Protein AF-A0A4R2GN64-F1 (afdb_monomer_lite)

Foldseek 3Di:
DQLQQFDDDPVVQWTPDFAPCCVVVVVDGSTHALSVCVVQWHCRSVHDTDGPPDPVVVVVVVVVVQVVLCVVVVVVQFQDDDPVLSVLLCCVVVVVPVDVVSVLSVVLRNPDPPDDPPDPCQDPVRRRHVQPPFQKKKKWKWWDDDQKIKIKTWIAGCEASCHRDIFIKIKIWGWDWPKTWIKIKIWGKHWPDDSNHDDPPLVWFKKKKKKKWFQPAPFQKIKMWMWMWDDDVPGIMIIIIMMITGIPDNDRMTIIIIIITMDTD

Structure (mmCIF, N/CA/C/O backbone):
data_AF-A0A4R2GN64-F1
#
_entry.id   AF-A0A4R2GN64-F1
#
loop_
_atom_site.group_PDB
_atom_site.id
_atom_site.type_symbol
_atom_site.label_atom_id
_atom_site.label_alt_id
_atom_site.label_comp_id
_atom_site.label_asym_id
_atom_site.label_entity_id
_atom_site.label_seq_id
_atom_site.pdbx_PDB_ins_code
_atom_site.Cartn_x
_atom_site.Cartn_y
_atom_site.Cartn_z
_atom_site.occupancy
_atom_site.B_iso_or_equiv
_atom_site.auth_seq_id
_atom_site.auth_comp_id
_atom_site.auth_asym_id
_atom_site.auth_atom_id
_atom_site.pdbx_PDB_model_num
ATOM 1 N N . MET A 1 1 ? -36.603 -18.930 43.819 1.00 56.44 1 MET A N 1
ATOM 2 C CA . MET A 1 1 ? -36.315 -18.459 42.445 1.00 56.44 1 MET A CA 1
ATOM 3 C C . MET A 1 1 ? -34.859 -18.020 42.434 1.00 56.44 1 MET A C 1
ATOM 5 O O . MET A 1 1 ? -34.423 -17.444 43.425 1.00 56.44 1 MET A O 1
ATOM 9 N N . ASP A 1 2 ? -34.085 -18.399 41.421 1.00 58.44 2 ASP A N 1
ATOM 10 C CA . ASP A 1 2 ? -32.647 -18.103 41.363 1.00 58.44 2 ASP A CA 1
ATOM 11 C C . ASP A 1 2 ? -32.435 -16.780 40.621 1.00 58.44 2 ASP A C 1
ATOM 13 O O . ASP A 1 2 ? -32.811 -16.670 39.455 1.00 58.44 2 ASP A O 1
ATOM 17 N N . TYR A 1 3 ? -31.896 -15.777 41.315 1.00 57.44 3 TYR A N 1
ATOM 18 C CA . TYR A 1 3 ? -31.577 -14.471 40.738 1.00 57.44 3 TYR A CA 1
ATOM 19 C C . TYR A 1 3 ? -30.081 -14.363 40.402 1.00 57.44 3 TYR A C 1
ATOM 21 O O . TYR A 1 3 ? -29.559 -13.268 40.261 1.00 57.44 3 TYR A O 1
ATOM 29 N N . GLY A 1 4 ? -29.353 -15.473 40.273 1.00 63.41 4 GLY A N 1
ATOM 30 C CA . GLY A 1 4 ? -27.942 -15.488 39.887 1.00 63.41 4 GLY A CA 1
ATOM 31 C C . GLY A 1 4 ? -27.001 -15.210 41.059 1.00 63.41 4 GLY A C 1
ATOM 32 O O . GLY A 1 4 ? -26.246 -16.095 41.450 1.00 63.41 4 GLY A O 1
ATOM 33 N N . ALA A 1 5 ? -27.030 -14.007 41.647 1.00 58.81 5 ALA A N 1
ATOM 34 C CA . ALA A 1 5 ? -26.136 -13.672 42.765 1.00 58.81 5 ALA A CA 1
ATOM 35 C C . ALA A 1 5 ? -26.638 -14.183 44.124 1.00 58.81 5 ALA A C 1
ATOM 37 O O . ALA A 1 5 ? -25.845 -14.397 45.043 1.00 58.81 5 ALA A O 1
ATOM 38 N N . ARG A 1 6 ? -27.959 -14.362 44.271 1.00 76.31 6 ARG A N 1
ATOM 39 C CA . ARG A 1 6 ? -28.610 -14.784 45.518 1.00 76.31 6 ARG A CA 1
ATOM 40 C C . ARG A 1 6 ? -29.811 -15.690 45.249 1.00 76.31 6 ARG A C 1
ATOM 42 O O . ARG A 1 6 ? -30.563 -15.491 44.295 1.00 76.31 6 ARG A O 1
ATOM 49 N N . MET A 1 7 ? -30.043 -16.642 46.154 1.00 76.81 7 MET A N 1
ATOM 50 C CA . MET A 1 7 ? -31.262 -17.457 46.149 1.00 76.81 7 MET A CA 1
ATOM 51 C C . MET A 1 7 ? -32.405 -16.718 46.858 1.00 76.81 7 MET A C 1
ATOM 53 O O . MET A 1 7 ? -32.309 -16.423 48.054 1.00 76.81 7 MET A O 1
ATOM 57 N N . TYR A 1 8 ? -33.485 -16.441 46.123 1.00 79.06 8 TYR A N 1
ATOM 58 C CA . TYR A 1 8 ? -34.687 -15.767 46.624 1.00 79.06 8 TYR A CA 1
ATOM 59 C C . TYR A 1 8 ? -35.766 -16.762 47.059 1.00 79.06 8 TYR A C 1
ATOM 61 O O . TYR A 1 8 ? -36.119 -17.679 46.300 1.00 79.06 8 TYR A O 1
ATOM 69 N N . ASP A 1 9 ? -36.336 -16.530 48.242 1.00 81.88 9 ASP A N 1
ATOM 70 C CA . ASP A 1 9 ? -37.505 -17.239 48.757 1.00 81.88 9 ASP A CA 1
ATOM 71 C C . ASP A 1 9 ? -38.791 -16.443 48.470 1.00 81.88 9 ASP A C 1
ATOM 73 O O . ASP A 1 9 ? -39.059 -15.442 49.146 1.00 81.88 9 ASP A O 1
ATOM 77 N N . PRO A 1 10 ? -39.625 -16.881 47.511 1.00 79.62 10 PRO A N 1
ATOM 78 C CA . PRO A 1 10 ? -40.878 -16.201 47.205 1.00 79.62 10 PRO A CA 1
ATOM 79 C C . PRO A 1 10 ? -41.931 -16.340 48.313 1.00 79.62 10 PRO A C 1
ATOM 81 O O . PRO A 1 10 ? -42.821 -15.499 48.391 1.00 79.62 10 PRO A O 1
ATOM 84 N N . ALA A 1 11 ? -41.854 -17.360 49.177 1.00 82.25 11 ALA A N 1
ATOM 85 C CA . ALA A 1 11 ? -42.793 -17.516 50.288 1.00 82.25 11 ALA A CA 1
ATOM 86 C C . ALA A 1 11 ? -42.506 -16.516 51.419 1.00 82.25 11 ALA A C 1
ATOM 88 O O . ALA A 1 11 ? -43.427 -16.071 52.101 1.00 82.25 11 ALA A O 1
ATOM 89 N N . LEU A 1 12 ? -41.234 -16.149 51.607 1.00 79.69 12 LEU A N 1
ATOM 90 C CA . LEU A 1 12 ? -40.793 -15.205 52.640 1.00 79.69 12 LEU A CA 1
ATOM 91 C C . LEU A 1 12 ? -40.531 -13.784 52.122 1.00 79.69 12 LEU A C 1
ATOM 93 O O . LEU A 1 12 ? -40.327 -12.876 52.935 1.00 79.69 12 LEU A O 1
ATOM 97 N N . GLY A 1 13 ? -40.491 -13.595 50.802 1.00 81.56 13 GLY A N 1
ATOM 98 C CA . GLY A 1 13 ? -40.233 -12.309 50.161 1.00 81.56 13 GLY A CA 1
ATOM 99 C C . GLY A 1 13 ? -38.824 -11.760 50.408 1.00 81.56 13 GLY A C 1
ATOM 100 O O . GLY A 1 13 ? -38.661 -10.547 50.495 1.00 81.56 13 GLY A O 1
ATOM 101 N N . ARG A 1 14 ? -37.815 -12.626 50.587 1.00 81.69 14 ARG A N 1
ATOM 102 C CA . ARG A 1 14 ? -36.444 -12.240 50.987 1.00 81.69 14 ARG A CA 1
ATOM 103 C C . ARG A 1 14 ? -35.375 -13.170 50.415 1.00 81.69 14 ARG A C 1
ATOM 105 O O . ARG A 1 14 ? -35.678 -14.289 50.003 1.00 81.69 14 ARG A O 1
ATOM 112 N N . PHE A 1 15 ? -34.117 -12.735 50.442 1.00 84.25 15 PHE A N 1
ATOM 113 C CA . PHE A 1 15 ? -32.975 -13.581 50.079 1.00 84.25 15 PHE A CA 1
ATOM 114 C C . PHE A 1 15 ? -32.517 -14.469 51.245 1.00 84.25 15 PHE A C 1
ATOM 116 O O . PHE A 1 15 ? -32.612 -14.083 52.410 1.00 84.25 15 PHE A O 1
ATOM 123 N N . HIS A 1 16 ? -31.995 -15.660 50.936 1.00 84.19 16 HIS A N 1
ATOM 124 C CA . HIS A 1 16 ? -31.409 -16.570 51.934 1.00 84.19 16 HIS A CA 1
ATOM 125 C C . HIS A 1 16 ? -29.941 -16.265 52.266 1.00 84.19 16 HIS A C 1
ATOM 127 O O . HIS A 1 16 ? -29.406 -16.786 53.244 1.00 84.19 16 HIS A O 1
ATOM 133 N N . THR A 1 17 ? -29.282 -15.444 51.452 1.00 81.69 17 THR A N 1
ATOM 134 C CA . THR A 1 17 ? -27.857 -15.116 51.559 1.00 81.69 17 THR A CA 1
ATOM 135 C C . THR A 1 17 ? -27.668 -13.614 51.744 1.00 81.69 17 THR A C 1
ATOM 137 O O . THR A 1 17 ? -28.472 -12.822 51.253 1.00 81.69 17 THR A O 1
ATOM 140 N N . ILE A 1 18 ? -26.609 -13.233 52.465 1.00 80.75 18 ILE A N 1
ATOM 141 C CA . ILE A 1 18 ? -26.239 -11.829 52.704 1.00 80.75 18 ILE A CA 1
ATOM 142 C C . ILE A 1 18 ? -25.920 -11.154 51.364 1.00 80.75 18 ILE A C 1
ATOM 144 O O . ILE A 1 18 ? -25.224 -11.739 50.534 1.00 80.75 18 ILE A O 1
ATOM 148 N N . ASP A 1 19 ? -26.420 -9.934 51.168 1.00 77.12 19 ASP A N 1
ATOM 149 C CA . ASP A 1 19 ? -26.086 -9.084 50.023 1.00 77.12 19 ASP A CA 1
ATOM 150 C C . ASP A 1 19 ? -24.573 -8.792 49.940 1.00 77.12 19 ASP A C 1
ATOM 152 O O . ASP A 1 19 ? -24.019 -8.216 50.882 1.00 77.12 19 ASP A O 1
ATOM 156 N N . PRO A 1 20 ? -23.889 -9.120 48.828 1.00 74.69 20 PRO A N 1
ATOM 157 C CA . PRO A 1 20 ? -22.501 -8.711 48.604 1.00 74.69 20 PRO A CA 1
ATOM 158 C C . PRO A 1 20 ? -22.289 -7.187 48.638 1.00 74.69 20 PRO A C 1
ATOM 160 O O . PRO A 1 20 ? -21.178 -6.729 48.895 1.00 74.69 20 PRO A O 1
ATOM 163 N N . LEU A 1 21 ? -23.340 -6.399 48.395 1.00 74.75 21 LEU A N 1
ATOM 164 C CA . LEU A 1 21 ? -23.344 -4.937 48.434 1.00 74.75 21 LEU A CA 1
ATOM 165 C C . LEU A 1 21 ? -23.990 -4.376 49.710 1.00 74.75 21 LEU A C 1
ATOM 167 O O . LEU A 1 21 ? -24.295 -3.184 49.760 1.00 74.75 21 LEU A O 1
ATOM 171 N N . ALA A 1 22 ? -24.144 -5.184 50.768 1.00 76.56 22 ALA A N 1
ATOM 172 C CA . ALA A 1 22 ? -24.737 -4.750 52.039 1.00 76.56 22 ALA A CA 1
ATOM 173 C C . ALA A 1 22 ? -24.086 -3.476 52.613 1.00 76.56 22 ALA A C 1
ATOM 175 O O . ALA A 1 22 ? -24.766 -2.648 53.216 1.00 76.56 22 ALA A O 1
ATOM 176 N N . GLU A 1 23 ? -22.783 -3.275 52.389 1.00 73.75 23 GLU A N 1
ATOM 177 C CA . GLU A 1 23 ? -22.061 -2.079 52.844 1.00 73.75 23 GLU A CA 1
ATOM 178 C C . GLU A 1 23 ? -22.520 -0.781 52.164 1.00 73.75 23 GLU A C 1
ATOM 180 O O . GLU A 1 23 ? -22.401 0.291 52.762 1.00 73.75 23 GLU A O 1
ATOM 185 N N . LYS A 1 24 ? -23.063 -0.860 50.942 1.00 68.31 24 LYS A N 1
ATOM 186 C CA . LYS A 1 24 ? -23.627 0.294 50.225 1.00 68.31 24 LYS A CA 1
ATOM 187 C C . LYS A 1 24 ? -25.018 0.667 50.739 1.00 68.31 24 LYS A C 1
ATOM 189 O O . LYS A 1 24 ? -25.390 1.835 50.680 1.00 68.31 24 LYS A O 1
ATOM 194 N N . PHE A 1 25 ? -25.751 -0.296 51.297 1.00 70.56 25 PHE A N 1
ATOM 195 C CA . PHE A 1 25 ? -27.134 -0.140 51.751 1.00 70.56 25 PHE A CA 1
ATOM 196 C C . PHE A 1 25 ? -27.261 -0.357 53.261 1.00 70.56 25 PHE A C 1
ATOM 198 O O . PHE A 1 25 ? -28.078 -1.143 53.732 1.00 70.56 25 PHE A O 1
ATOM 205 N N . GLN A 1 26 ? -26.478 0.386 54.049 1.00 73.31 26 GLN A N 1
ATOM 206 C CA . GLN A 1 26 ? -26.434 0.253 55.518 1.00 73.31 26 GLN A CA 1
ATOM 207 C C . GLN A 1 26 ? -27.791 0.478 56.210 1.00 73.31 26 GLN A C 1
ATOM 209 O O . GLN A 1 26 ? -27.972 0.103 57.366 1.00 73.31 26 GLN A O 1
ATOM 214 N N . GLN A 1 27 ? -28.733 1.123 55.518 1.00 78.12 27 GLN A N 1
ATOM 215 C CA . GLN A 1 27 ? -30.074 1.423 56.018 1.00 78.12 27 GLN A CA 1
ATOM 216 C C . GLN A 1 27 ? -31.074 0.276 55.794 1.00 78.12 27 GLN A C 1
ATOM 218 O O . GLN A 1 27 ? -32.163 0.299 56.365 1.00 78.12 27 GLN A O 1
ATOM 223 N N . GLN A 1 28 ? -30.715 -0.729 54.992 1.00 77.00 28 GLN A N 1
ATOM 224 C CA . GLN A 1 28 ? -31.558 -1.876 54.671 1.00 77.00 28 GLN A CA 1
ATOM 225 C C . GLN A 1 28 ? -31.024 -3.152 55.323 1.00 77.00 28 GLN A C 1
ATOM 227 O O . GLN A 1 28 ? -29.847 -3.285 55.657 1.00 77.00 28 GLN A O 1
ATOM 232 N N . THR A 1 29 ? -31.910 -4.129 55.513 1.00 81.25 29 THR A N 1
ATOM 233 C CA . THR A 1 29 ? -31.472 -5.462 55.929 1.00 81.25 29 THR A CA 1
ATOM 234 C C . THR A 1 29 ? -30.728 -6.147 54.773 1.00 81.25 29 THR A C 1
ATOM 236 O O . THR A 1 29 ? -31.221 -6.092 53.646 1.00 81.25 29 THR A O 1
ATOM 239 N N . PRO A 1 30 ? -29.616 -6.872 55.021 1.00 83.25 30 PRO A N 1
ATOM 240 C CA . PRO A 1 30 ? -28.861 -7.573 53.971 1.00 83.25 30 PRO A CA 1
ATOM 241 C C . PRO A 1 30 ? -29.634 -8.679 53.232 1.00 83.25 30 PRO A C 1
ATOM 243 O O . PRO A 1 30 ? -29.078 -9.339 52.357 1.00 83.25 30 PRO A O 1
ATOM 246 N N . PHE A 1 31 ? -30.890 -8.920 53.615 1.00 83.38 31 PHE A N 1
ATOM 247 C CA . PHE A 1 31 ? -31.783 -9.922 53.042 1.00 83.38 31 PHE A CA 1
ATOM 248 C C . PHE A 1 31 ? -32.977 -9.305 52.290 1.00 83.38 31 PHE A C 1
ATOM 250 O O . PHE A 1 31 ? -33.860 -10.046 51.855 1.00 83.38 31 PHE A O 1
ATOM 257 N N . ALA A 1 32 ? -33.049 -7.972 52.182 1.00 82.38 32 ALA A N 1
ATOM 258 C CA . ALA A 1 32 ? -34.168 -7.268 51.560 1.00 82.38 32 ALA A CA 1
ATOM 259 C C . ALA A 1 32 ? -34.272 -7.586 50.063 1.00 82.38 32 ALA A C 1
ATOM 261 O O . ALA A 1 32 ? -33.262 -7.702 49.376 1.00 82.38 32 ALA A O 1
ATOM 262 N N . TYR A 1 33 ? -35.502 -7.697 49.564 1.00 79.56 33 TYR A N 1
ATOM 263 C CA . TYR A 1 33 ? -35.794 -7.802 48.137 1.00 79.56 33 TYR A CA 1
ATOM 264 C C . TYR A 1 33 ? -36.488 -6.527 47.663 1.00 79.56 33 TYR A C 1
ATOM 266 O O . TYR A 1 33 ? -37.426 -6.068 48.321 1.00 79.56 33 TYR A O 1
ATOM 274 N N . ALA A 1 34 ? -36.041 -5.986 46.524 1.00 78.06 34 ALA A N 1
ATOM 275 C CA . ALA A 1 34 ? -36.672 -4.854 45.841 1.00 78.06 34 ALA A CA 1
ATOM 276 C C . ALA A 1 34 ? -36.967 -3.645 46.758 1.00 78.06 34 ALA A C 1
ATOM 278 O O . ALA A 1 34 ? -38.044 -3.057 46.681 1.00 78.06 34 ALA A O 1
ATOM 279 N N . ASP A 1 35 ? -36.052 -3.327 47.683 1.00 81.12 35 ASP A N 1
ATOM 280 C CA . ASP A 1 35 ? -36.211 -2.263 48.693 1.00 81.12 35 ASP A CA 1
ATOM 281 C C . ASP A 1 35 ? -37.561 -2.311 49.449 1.00 81.12 35 ASP A C 1
ATOM 283 O O . ASP A 1 35 ? -38.210 -1.300 49.712 1.00 81.12 35 ASP A O 1
ATOM 287 N N . ASN A 1 36 ? -38.052 -3.522 49.741 1.00 82.50 36 ASN A N 1
ATOM 288 C CA . ASN A 1 36 ? -39.377 -3.764 50.330 1.00 82.50 36 ASN A CA 1
ATOM 289 C C . ASN A 1 36 ? -40.565 -3.178 49.536 1.00 82.50 36 ASN A C 1
ATOM 291 O O . ASN A 1 36 ? -41.682 -3.120 50.054 1.00 82.50 36 ASN A O 1
ATOM 295 N N . ASN A 1 37 ? -40.370 -2.797 48.274 1.00 80.38 37 ASN A N 1
ATOM 296 C CA . ASN A 1 37 ? -41.421 -2.330 47.380 1.00 80.38 37 ASN A CA 1
ATOM 297 C C . ASN A 1 37 ? -41.371 -3.075 46.030 1.00 80.38 37 ASN A C 1
ATOM 299 O O . ASN A 1 37 ? -41.090 -2.478 44.989 1.00 80.38 37 ASN A O 1
ATOM 303 N N . PRO A 1 38 ? -41.710 -4.380 46.025 1.00 77.81 38 PRO A N 1
ATOM 304 C CA . PRO A 1 38 ? -41.660 -5.230 44.832 1.00 77.81 38 PRO A CA 1
ATOM 305 C C . PRO A 1 38 ? -42.730 -4.898 43.778 1.00 77.81 38 PRO A C 1
ATOM 307 O O . PRO A 1 38 ? -42.772 -5.529 42.727 1.00 77.81 38 PRO A O 1
ATOM 310 N N . VAL A 1 39 ? -43.631 -3.950 44.065 1.00 78.38 39 VAL A N 1
ATOM 311 C CA . VAL A 1 39 ? -44.608 -3.431 43.093 1.00 78.38 39 VAL A CA 1
ATOM 312 C C . VAL A 1 39 ? -43.953 -2.410 42.165 1.00 78.38 39 VAL A C 1
ATOM 314 O O . VAL A 1 39 ? -44.349 -2.293 41.009 1.00 78.38 39 VAL A O 1
ATOM 317 N N . ARG A 1 40 ? -42.971 -1.664 42.681 1.00 70.38 40 ARG A N 1
ATOM 318 C CA . ARG A 1 40 ? -42.278 -0.605 41.949 1.00 70.38 40 ARG A CA 1
ATOM 319 C C . ARG A 1 40 ? -40.894 -1.032 41.480 1.00 70.38 40 ARG A C 1
ATOM 321 O O . ARG A 1 40 ? -40.519 -0.685 40.371 1.00 70.38 40 ARG A O 1
ATOM 328 N N . PHE A 1 41 ? -40.158 -1.766 42.308 1.00 76.44 41 PHE A N 1
ATOM 329 C CA . PHE A 1 41 ? -38.780 -2.136 42.019 1.00 76.44 41 PHE A CA 1
ATOM 330 C C . PHE A 1 41 ? -38.642 -3.633 41.750 1.00 76.44 41 PHE A C 1
ATOM 332 O O . PHE A 1 41 ? -39.373 -4.459 42.300 1.00 76.44 41 PHE A O 1
ATOM 339 N N . ILE A 1 42 ? -37.663 -3.986 40.926 1.00 76.44 42 ILE A N 1
ATOM 340 C CA . ILE A 1 42 ? -37.269 -5.361 40.627 1.00 76.44 42 ILE A CA 1
ATOM 341 C C . ILE A 1 42 ? -35.774 -5.477 40.921 1.00 76.44 42 ILE A C 1
ATOM 343 O O . ILE A 1 42 ? -34.989 -4.684 40.417 1.00 76.44 42 ILE A O 1
ATOM 347 N N . ASP A 1 43 ? -35.359 -6.448 41.738 1.00 68.31 43 ASP A N 1
ATOM 348 C CA . ASP A 1 43 ? -33.931 -6.697 41.986 1.00 68.31 43 ASP A CA 1
ATOM 349 C C . ASP A 1 43 ? -33.365 -7.638 40.909 1.00 68.31 43 ASP A C 1
ATOM 351 O O . ASP A 1 43 ? -33.386 -8.867 41.051 1.00 68.31 43 ASP A O 1
ATOM 355 N N . PHE A 1 44 ? -32.936 -7.058 39.783 1.00 58.41 44 PHE A N 1
ATOM 356 C CA . PHE A 1 44 ? -32.357 -7.804 38.668 1.00 58.41 44 PHE A CA 1
ATOM 357 C C . PHE A 1 44 ? -30.941 -8.272 39.041 1.00 58.41 44 PHE A C 1
ATOM 359 O O . PHE A 1 44 ? -30.086 -7.486 39.434 1.00 58.41 44 PHE A O 1
ATOM 366 N N . MET A 1 45 ? -30.707 -9.584 38.951 1.00 59.12 45 MET A N 1
ATOM 367 C CA . MET A 1 45 ? -29.499 -10.286 39.414 1.00 59.12 45 MET A CA 1
ATOM 368 C C . MET A 1 45 ? -29.267 -10.351 40.939 1.00 59.12 45 MET A C 1
ATOM 370 O O . MET A 1 45 ? -28.254 -10.902 41.368 1.00 59.12 45 MET A O 1
ATOM 374 N N . GLY A 1 46 ? -30.187 -9.861 41.778 1.00 59.09 46 GLY A N 1
ATOM 375 C CA . GLY A 1 46 ? -30.051 -9.967 43.233 1.00 59.09 46 GLY A CA 1
ATOM 376 C C . GLY A 1 46 ? -28.9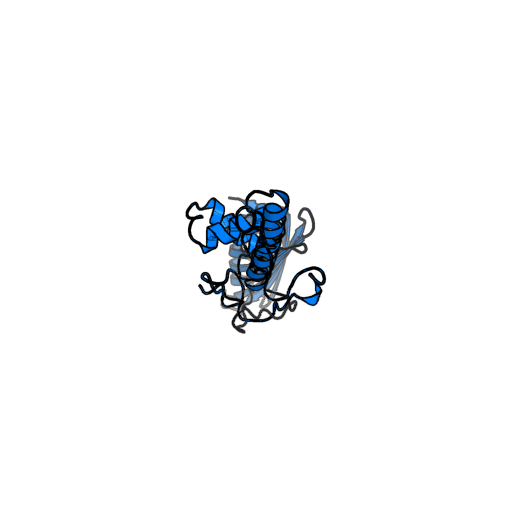00 -9.126 43.788 1.00 59.09 46 GLY A C 1
ATOM 377 O O . GLY A 1 46 ? -28.188 -9.602 44.669 1.00 59.09 46 GLY A O 1
ATOM 378 N N . MET A 1 47 ? -28.682 -7.926 43.256 1.00 63.44 47 MET A N 1
ATOM 379 C CA . MET A 1 47 ? -27.607 -7.011 43.657 1.00 63.44 47 MET A CA 1
ATOM 380 C C . MET A 1 47 ? -28.100 -5.581 43.935 1.00 63.44 47 MET A C 1
ATOM 382 O O . MET A 1 47 ? -27.435 -4.856 44.671 1.00 63.44 47 MET A O 1
ATOM 386 N N . ASN A 1 48 ? -29.227 -5.149 43.361 1.00 65.88 48 ASN A N 1
ATOM 387 C CA . ASN A 1 48 ? -29.817 -3.833 43.615 1.00 65.88 48 ASN A CA 1
ATOM 388 C C . ASN A 1 48 ? -31.277 -3.783 43.137 1.00 65.88 48 ASN A C 1
ATOM 390 O O . ASN A 1 48 ? -31.609 -4.322 42.085 1.00 65.88 48 ASN A O 1
ATOM 394 N N . ALA A 1 49 ? -32.130 -3.070 43.870 1.00 64.94 49 ALA A N 1
ATOM 395 C CA . ALA A 1 49 ? -33.474 -2.722 43.433 1.00 64.94 49 ALA A CA 1
ATOM 396 C C . ALA A 1 49 ? -33.416 -1.724 42.258 1.00 64.94 49 ALA A C 1
ATOM 398 O O . ALA A 1 49 ? -32.872 -0.632 42.393 1.00 64.94 49 ALA A O 1
ATOM 399 N N . HIS A 1 50 ? -33.992 -2.101 41.120 1.00 66.12 50 HIS A N 1
ATOM 400 C CA . HIS A 1 50 ? -34.075 -1.290 39.905 1.00 66.12 50 HIS A CA 1
ATOM 401 C C . HIS A 1 50 ? -35.529 -0.862 39.651 1.00 66.12 50 HIS A C 1
ATOM 403 O O . HIS A 1 50 ? -36.441 -1.681 39.799 1.00 66.12 50 HIS A O 1
ATOM 409 N N . ASP A 1 51 ? -35.764 0.409 39.304 1.00 69.12 51 ASP A N 1
ATOM 410 C CA . ASP A 1 51 ? -37.079 0.904 38.866 1.00 69.12 51 ASP A CA 1
ATOM 411 C C . ASP A 1 51 ? -37.158 0.803 37.336 1.00 69.12 51 ASP A C 1
ATOM 413 O O . ASP A 1 51 ? -36.536 1.610 36.648 1.00 69.12 51 ASP A O 1
ATOM 417 N N . PRO A 1 52 ? -37.944 -0.129 36.774 1.00 62.16 52 PRO A N 1
ATOM 418 C CA . PRO A 1 52 ? -38.050 -0.296 35.326 1.00 62.16 52 PRO A CA 1
ATOM 419 C C . PRO A 1 52 ? -38.758 0.876 34.623 1.00 62.16 52 PRO A C 1
ATOM 421 O O . PRO A 1 52 ? -38.944 0.828 33.415 1.00 62.16 52 PRO A O 1
ATOM 424 N N . ASN A 1 53 ? -39.222 1.897 35.358 1.00 63.62 53 ASN A N 1
ATOM 425 C CA . ASN A 1 53 ? -39.818 3.108 34.786 1.00 63.62 53 ASN A CA 1
ATOM 426 C C . ASN A 1 53 ? -38.926 4.350 34.945 1.00 63.62 53 ASN A C 1
ATOM 428 O O . ASN A 1 53 ? -39.381 5.461 34.656 1.00 63.62 53 ASN A O 1
ATOM 432 N N . ASN A 1 54 ? -37.702 4.197 35.453 1.00 65.25 54 ASN A N 1
ATOM 433 C CA . ASN A 1 54 ? -36.767 5.299 35.627 1.00 65.25 54 ASN A CA 1
ATOM 434 C C . ASN A 1 54 ? -35.814 5.383 34.427 1.00 65.25 54 ASN A C 1
ATOM 436 O O . ASN A 1 54 ? -34.886 4.588 34.306 1.00 65.25 54 ASN A O 1
ATOM 440 N N . SER A 1 55 ? -36.025 6.381 33.565 1.00 59.16 55 SER A N 1
ATOM 441 C CA . SER A 1 55 ? -35.185 6.625 32.383 1.00 59.16 55 SER A CA 1
ATOM 442 C C . SER A 1 55 ? -33.713 6.862 32.723 1.00 59.16 55 SER A C 1
ATOM 444 O O . SER A 1 55 ? -32.842 6.578 31.908 1.00 59.16 55 SER A O 1
ATOM 446 N N . ASP A 1 56 ? -33.428 7.363 33.929 1.00 62.72 56 ASP A N 1
ATOM 447 C CA . ASP A 1 56 ? -32.055 7.632 34.359 1.00 62.72 56 ASP A CA 1
ATOM 448 C C . ASP A 1 56 ? -31.265 6.326 34.583 1.00 62.72 56 ASP A C 1
ATOM 450 O O . ASP A 1 56 ? -30.059 6.292 34.339 1.00 62.72 56 ASP A O 1
ATOM 454 N N . ASP A 1 57 ? -31.937 5.241 34.992 1.00 61.22 57 ASP A N 1
ATOM 455 C CA . ASP A 1 57 ? -31.301 3.935 35.216 1.00 61.22 57 ASP A CA 1
ATOM 456 C C . ASP A 1 57 ? -31.070 3.182 33.889 1.00 61.22 57 ASP A C 1
ATOM 458 O O . ASP A 1 57 ? -30.049 2.509 33.730 1.00 61.22 57 ASP A O 1
ATOM 462 N N . GLU A 1 58 ? -31.970 3.343 32.908 1.00 62.38 58 GLU A N 1
ATOM 463 C CA . GLU A 1 58 ? -31.793 2.821 31.540 1.00 62.38 58 GLU A CA 1
ATOM 464 C C . GLU A 1 58 ? -30.553 3.443 30.862 1.00 62.38 58 GLU A C 1
ATOM 466 O O . GLU A 1 58 ? -29.748 2.738 30.244 1.00 62.38 58 GLU A O 1
ATOM 471 N N . ASP A 1 59 ? -30.337 4.749 31.060 1.00 70.12 59 ASP A N 1
ATOM 472 C CA . ASP A 1 59 ? -29.174 5.479 30.544 1.00 70.12 59 ASP A CA 1
ATOM 473 C C . ASP A 1 59 ? -27.843 4.997 31.156 1.00 70.12 59 ASP A C 1
ATOM 475 O O . ASP A 1 59 ? -2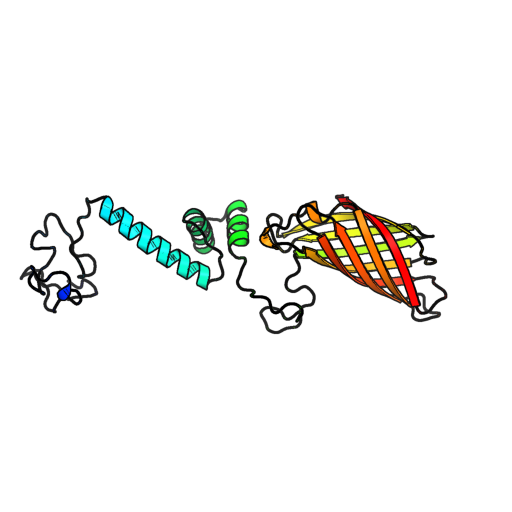6.791 5.049 30.504 1.00 70.12 59 ASP A O 1
ATOM 479 N N . GLU A 1 60 ? -27.838 4.571 32.423 1.00 74.06 60 GLU A N 1
ATOM 480 C CA . GLU A 1 60 ? -26.643 4.023 33.079 1.00 74.06 60 GLU A CA 1
ATOM 481 C C . GLU A 1 60 ? -26.313 2.609 32.587 1.00 74.06 60 GLU A C 1
ATOM 483 O O . GLU A 1 60 ? -25.140 2.302 32.334 1.00 74.06 60 GLU A O 1
ATOM 488 N N . GLU A 1 61 ? -27.324 1.764 32.385 1.00 75.31 61 GLU A N 1
ATOM 489 C CA . GLU A 1 61 ? -27.141 0.412 31.854 1.00 75.31 61 GLU A CA 1
ATOM 490 C C . GLU A 1 61 ? -26.653 0.433 30.399 1.00 75.31 61 GLU A C 1
ATOM 492 O O . GLU A 1 61 ? -25.722 -0.303 30.043 1.00 75.31 61 GLU A O 1
ATOM 497 N N . GLU A 1 62 ? -27.202 1.323 29.566 1.00 80.44 62 GLU A N 1
ATOM 498 C CA . GLU A 1 62 ? -26.744 1.504 28.187 1.00 80.44 62 GLU A CA 1
ATOM 499 C C . GLU A 1 62 ? -25.272 1.949 28.152 1.00 80.44 62 GLU A C 1
ATOM 501 O O . GLU A 1 62 ? -24.471 1.422 27.371 1.00 80.44 62 GLU A O 1
ATOM 506 N N . LYS A 1 63 ? -24.863 2.871 29.032 1.00 81.69 63 LYS A N 1
ATOM 507 C CA . LYS A 1 63 ? -23.455 3.296 29.144 1.00 81.69 63 LYS A CA 1
ATOM 508 C C . LYS A 1 63 ? -22.549 2.149 29.574 1.00 81.69 63 LYS A C 1
ATOM 510 O O . LYS A 1 63 ? -21.496 1.959 28.965 1.00 81.69 63 LYS A O 1
AT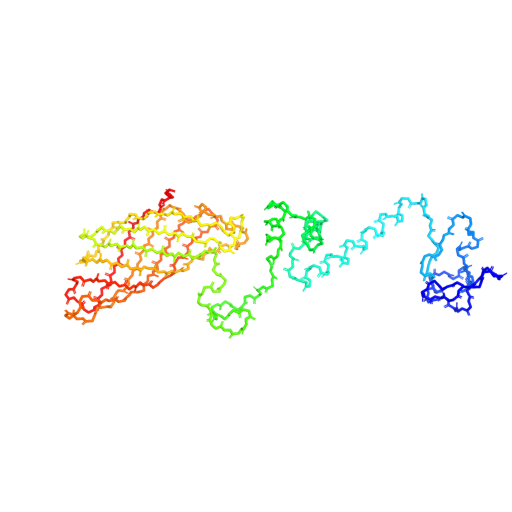OM 515 N N . ALA A 1 64 ? -22.944 1.376 30.585 1.00 82.12 64 ALA A N 1
ATOM 516 C CA . ALA A 1 64 ? -22.162 0.239 31.065 1.00 82.12 64 ALA A CA 1
ATOM 517 C C . ALA A 1 64 ? -22.022 -0.848 29.987 1.00 82.12 64 ALA A C 1
ATOM 519 O O . ALA A 1 64 ? -20.958 -1.451 29.831 1.00 82.12 64 ALA A O 1
ATOM 520 N N . THR A 1 65 ? -23.076 -1.073 29.206 1.00 83.56 65 THR A N 1
ATOM 521 C CA . THR A 1 65 ? -23.081 -2.034 28.099 1.00 83.56 65 THR A CA 1
ATOM 522 C C . THR A 1 65 ? -22.173 -1.572 26.963 1.00 83.56 65 THR A C 1
ATOM 524 O O . THR A 1 65 ? -21.318 -2.337 26.517 1.00 83.56 65 THR A O 1
ATOM 527 N N . ASN A 1 66 ? -22.271 -0.305 26.555 1.00 83.94 66 ASN A N 1
ATOM 528 C CA . ASN A 1 66 ? -21.406 0.266 25.523 1.00 83.94 66 ASN A CA 1
ATOM 529 C C . ASN A 1 66 ? -19.927 0.270 25.939 1.00 83.94 66 ASN A C 1
ATOM 531 O O . ASN A 1 66 ? -19.067 -0.024 25.113 1.00 83.94 66 ASN A O 1
ATOM 535 N N . GLN A 1 67 ? -19.616 0.514 27.217 1.00 85.69 67 GLN A N 1
ATOM 536 C CA . GLN A 1 67 ? -18.246 0.398 27.735 1.00 85.69 67 GLN A CA 1
ATOM 537 C C . GLN A 1 67 ? -17.707 -1.033 27.613 1.00 85.69 67 GLN A C 1
ATOM 539 O O . GLN A 1 67 ? -16.608 -1.240 27.100 1.00 85.69 67 GLN A O 1
ATOM 544 N N . ARG A 1 68 ? -18.501 -2.037 28.008 1.00 86.38 68 ARG A N 1
ATOM 545 C CA . ARG A 1 68 ? -18.117 -3.454 27.883 1.00 86.38 68 ARG A CA 1
ATOM 546 C C . ARG A 1 68 ? -17.920 -3.873 26.427 1.00 86.38 68 ARG A C 1
ATOM 548 O O . ARG A 1 68 ? -16.959 -4.573 26.118 1.00 86.38 68 ARG A O 1
ATOM 555 N N . LEU A 1 69 ? -18.812 -3.447 25.532 1.00 84.50 69 LEU A N 1
ATOM 556 C CA . LEU A 1 69 ? -18.703 -3.729 24.098 1.00 84.50 69 LEU A CA 1
ATOM 557 C C . LEU A 1 69 ? -17.483 -3.048 23.479 1.00 84.50 69 LEU A C 1
ATOM 559 O O . LEU A 1 69 ? -16.783 -3.660 22.675 1.00 84.50 69 LEU A O 1
ATOM 563 N N . GLN A 1 70 ? -17.185 -1.814 23.886 1.00 84.12 70 GLN A N 1
ATOM 564 C CA . GLN A 1 70 ? -15.985 -1.111 23.454 1.00 84.12 70 GLN A CA 1
ATOM 565 C C . GLN A 1 70 ? -14.720 -1.892 23.828 1.00 84.12 70 GLN A C 1
ATOM 567 O O . GLN A 1 70 ? -13.900 -2.159 22.951 1.00 84.12 70 GLN A O 1
ATOM 572 N N . GLU A 1 71 ? -14.581 -2.313 25.087 1.00 83.38 71 GLU A N 1
ATOM 573 C CA . GLU A 1 71 ? -13.446 -3.130 25.534 1.00 83.38 71 GLU A CA 1
ATOM 574 C C . GLU A 1 71 ? -13.374 -4.470 24.789 1.00 83.38 71 GLU A C 1
ATOM 576 O O . GLU A 1 71 ? -12.307 -4.880 24.330 1.00 83.38 71 GLU A O 1
ATOM 581 N N . TYR A 1 72 ? -14.509 -5.151 24.626 1.00 82.19 72 TYR A N 1
ATOM 582 C CA . TYR A 1 72 ? -14.588 -6.421 23.908 1.00 82.19 72 TYR A CA 1
ATOM 583 C C . TYR A 1 72 ? -14.113 -6.296 22.454 1.00 82.19 72 TYR A C 1
ATOM 585 O O . TYR A 1 72 ? -13.266 -7.073 22.006 1.00 82.19 72 TYR A O 1
ATOM 593 N N . TYR A 1 73 ? -14.599 -5.295 21.718 1.00 80.81 73 TYR A N 1
ATOM 594 C CA . TYR A 1 73 ? -14.205 -5.083 20.329 1.00 80.81 73 TYR A CA 1
ATOM 595 C C . TYR A 1 73 ? -12.767 -4.590 20.194 1.00 80.81 73 TYR A C 1
ATOM 597 O O . TYR A 1 73 ? -12.070 -5.040 19.286 1.00 80.81 73 TYR A O 1
ATOM 605 N N . GLN A 1 74 ? -12.281 -3.757 21.115 1.00 78.62 74 GLN A N 1
ATOM 606 C CA . GLN A 1 74 ? -10.867 -3.375 21.168 1.00 78.62 74 GLN A CA 1
ATOM 607 C C . GLN A 1 74 ? -9.961 -4.590 21.396 1.00 78.62 74 GLN A C 1
ATOM 609 O O . GLN A 1 74 ? -8.957 -4.736 20.701 1.00 78.62 74 GLN A O 1
ATOM 614 N N . ASN A 1 75 ? -10.356 -5.524 22.267 1.00 76.94 75 ASN A N 1
ATOM 615 C CA . ASN A 1 75 ? -9.640 -6.788 22.476 1.00 76.94 75 ASN A CA 1
ATOM 616 C C . ASN A 1 75 ? -9.679 -7.715 21.247 1.00 76.94 75 ASN A C 1
ATOM 618 O O . ASN A 1 75 ? -8.732 -8.461 21.004 1.00 76.94 75 ASN A O 1
ATOM 622 N N . LEU A 1 76 ? -10.744 -7.653 20.444 1.00 71.56 76 LEU A N 1
ATOM 623 C CA . LEU A 1 76 ? -10.830 -8.313 19.133 1.00 71.56 76 LEU A CA 1
ATOM 624 C C . LEU A 1 76 ? -10.063 -7.571 18.024 1.00 71.56 76 LEU A C 1
ATOM 626 O O . LEU A 1 76 ? -9.982 -8.055 16.893 1.00 71.56 76 LEU A O 1
ATOM 630 N N . GLY A 1 77 ? -9.505 -6.406 18.341 1.00 69.25 77 GLY A N 1
ATOM 631 C CA . GLY A 1 77 ? -8.672 -5.594 17.470 1.00 69.25 77 GLY A CA 1
ATOM 632 C C . GLY A 1 77 ? -9.389 -4.537 16.645 1.00 69.25 77 GLY A C 1
ATOM 633 O O . GLY A 1 77 ? -8.810 -4.005 15.703 1.00 69.25 77 GLY A O 1
ATOM 634 N N . TYR A 1 78 ? -10.624 -4.202 17.001 1.00 77.50 78 TYR A N 1
ATOM 635 C CA . TYR A 1 78 ? -11.385 -3.110 16.410 1.00 77.50 78 TYR A CA 1
ATOM 636 C C . TYR A 1 78 ? -11.178 -1.795 17.180 1.00 77.50 78 TYR A C 1
ATOM 638 O O . TYR A 1 78 ? -11.406 -1.700 18.380 1.00 77.50 78 TYR A O 1
ATOM 646 N N . ASN A 1 79 ? -10.808 -0.740 16.460 1.00 80.69 79 ASN A N 1
ATOM 647 C CA . ASN A 1 79 ? -10.633 0.634 16.925 1.00 80.69 79 ASN A CA 1
ATOM 648 C C . ASN A 1 79 ? -11.952 1.392 17.091 1.00 80.69 79 ASN A C 1
ATOM 650 O O . ASN A 1 79 ? -12.235 2.371 16.401 1.00 80.69 79 ASN A O 1
ATOM 654 N N . VAL A 1 80 ? -12.753 0.937 18.043 1.00 82.94 80 VAL A N 1
ATOM 655 C CA . VAL A 1 80 ? -14.054 1.515 18.372 1.00 82.94 80 VAL A CA 1
ATOM 656 C C . VAL A 1 80 ? -13.892 2.754 19.265 1.00 82.94 80 VAL A C 1
ATOM 658 O O . VAL A 1 80 ? -13.321 2.665 20.360 1.00 82.94 80 VAL A O 1
ATOM 661 N N . ARG A 1 81 ? -14.399 3.913 18.818 1.00 81.88 81 ARG A N 1
ATOM 662 C CA . ARG A 1 81 ? -14.261 5.210 19.514 1.00 81.88 81 ARG A CA 1
ATOM 663 C C . ARG A 1 81 ? -15.568 5.746 20.087 1.00 81.88 81 ARG A C 1
ATOM 665 O O . ARG A 1 81 ? -15.528 6.549 21.016 1.00 81.88 81 ARG A O 1
ATOM 672 N N . ASN A 1 82 ? -16.702 5.360 19.515 1.00 82.69 82 ASN A N 1
ATOM 673 C CA . ASN A 1 82 ? -18.028 5.839 19.897 1.00 82.69 82 ASN A CA 1
ATOM 674 C C . ASN A 1 82 ? -19.092 4.742 19.696 1.00 82.69 82 ASN A C 1
ATOM 676 O O . ASN A 1 82 ? -18.805 3.673 19.160 1.00 82.69 82 ASN A O 1
ATOM 680 N N . ASN A 1 83 ? -20.330 5.022 20.111 1.00 82.94 83 ASN A N 1
ATOM 681 C CA . ASN A 1 83 ? -21.438 4.067 20.010 1.00 82.94 83 ASN A CA 1
ATOM 682 C C . ASN A 1 83 ? -21.818 3.724 18.559 1.00 82.94 83 ASN A C 1
ATOM 684 O O . ASN A 1 83 ? -22.321 2.632 18.307 1.00 82.94 83 ASN A O 1
ATOM 688 N N . ASP A 1 84 ? -21.577 4.619 17.599 1.00 83.94 84 ASP A N 1
ATOM 689 C CA . ASP A 1 84 ? -21.848 4.332 16.188 1.00 83.94 84 ASP A CA 1
ATOM 690 C C . ASP A 1 84 ? -20.856 3.292 15.641 1.00 83.94 84 ASP A C 1
ATOM 692 O O . ASP A 1 84 ? -21.262 2.363 14.944 1.00 83.94 84 ASP A O 1
ATOM 696 N N . ASP A 1 85 ? -19.578 3.378 16.027 1.00 84.44 85 ASP A N 1
ATOM 697 C CA . ASP A 1 85 ? -18.563 2.376 15.693 1.00 84.44 85 ASP A CA 1
ATOM 698 C C . ASP A 1 85 ? -18.922 1.002 16.287 1.00 84.44 85 ASP A C 1
ATOM 700 O O . ASP A 1 85 ? -18.780 -0.016 15.608 1.00 84.44 85 ASP A O 1
ATOM 704 N N . ILE A 1 86 ? -19.418 0.974 17.537 1.00 85.38 86 ILE A N 1
ATOM 705 C CA . ILE A 1 86 ? -19.884 -0.250 18.220 1.00 85.38 86 ILE A CA 1
ATOM 706 C C . ILE A 1 86 ? -20.965 -0.923 17.378 1.00 85.38 86 ILE A C 1
ATOM 708 O O . ILE A 1 86 ? -20.842 -2.103 17.061 1.00 85.38 86 ILE A O 1
ATOM 712 N N . LYS A 1 87 ? -21.991 -0.166 16.969 1.00 85.38 87 LYS A N 1
ATOM 713 C CA . LYS A 1 87 ? -23.119 -0.686 16.182 1.00 85.38 87 LYS A CA 1
ATOM 714 C C . LYS A 1 87 ? -22.669 -1.272 14.850 1.00 85.38 87 LYS A C 1
ATOM 716 O O . LYS A 1 87 ? -23.123 -2.343 14.477 1.00 85.38 87 LYS A O 1
ATOM 721 N N . VAL A 1 88 ? -21.747 -0.606 14.156 1.00 82.44 88 VAL A N 1
ATOM 722 C CA . VAL A 1 88 ? -21.218 -1.090 12.872 1.00 82.44 88 VAL A CA 1
ATOM 723 C C . VAL A 1 88 ? -20.467 -2.415 13.033 1.00 82.44 88 VAL A C 1
ATOM 725 O O . VAL A 1 88 ? -20.611 -3.310 12.198 1.00 82.44 88 VAL A O 1
ATOM 728 N N . VAL A 1 89 ? -19.639 -2.543 14.075 1.00 80.56 89 VAL A N 1
ATOM 729 C CA . VAL A 1 89 ? -18.885 -3.779 14.341 1.00 80.56 89 VAL A CA 1
ATOM 730 C C . VAL A 1 89 ? -19.821 -4.902 14.785 1.00 80.56 89 VAL A C 1
ATOM 732 O O . VAL A 1 89 ? -19.676 -6.025 14.302 1.00 80.56 89 VAL A O 1
ATOM 735 N N . ASP A 1 90 ? -20.791 -4.599 15.645 1.00 83.44 90 ASP A N 1
ATOM 736 C CA . ASP A 1 90 ? -21.788 -5.558 16.119 1.00 83.44 90 ASP A CA 1
ATOM 737 C C . ASP A 1 90 ? -22.645 -6.104 14.967 1.00 83.44 90 ASP A C 1
ATOM 739 O O . ASP A 1 90 ? -22.709 -7.315 14.761 1.00 83.44 90 ASP A O 1
ATOM 743 N N . GLU A 1 91 ? -23.194 -5.221 14.126 1.00 80.69 91 GLU A N 1
ATOM 744 C CA . GLU A 1 91 ? -23.992 -5.584 12.946 1.00 80.69 91 GLU A CA 1
ATOM 745 C C . GLU A 1 91 ? -23.181 -6.445 11.958 1.00 80.69 91 GLU A C 1
ATOM 747 O O . GLU A 1 91 ? -23.701 -7.367 11.325 1.00 80.69 91 GLU A O 1
ATOM 752 N N . PHE A 1 92 ? -21.875 -6.184 11.836 1.00 79.50 92 PHE A N 1
ATOM 753 C CA . PHE A 1 92 ? -20.978 -6.982 11.004 1.00 79.50 92 PHE A CA 1
ATOM 754 C C . PHE A 1 92 ? -20.715 -8.380 11.567 1.00 79.50 92 PHE A C 1
ATOM 756 O O . PHE A 1 92 ? -20.752 -9.353 10.812 1.00 79.50 92 PHE A O 1
ATOM 763 N N . LEU A 1 93 ? -20.438 -8.494 12.867 1.00 77.56 93 LEU A N 1
ATOM 764 C CA . LEU A 1 93 ? -20.135 -9.775 13.510 1.00 77.56 93 LEU A CA 1
ATOM 765 C C . LEU A 1 93 ? -21.377 -10.659 13.651 1.00 77.56 93 LEU A C 1
ATOM 767 O O . LEU A 1 93 ? -21.274 -11.874 13.483 1.00 77.56 93 LEU A O 1
ATOM 771 N N . ASN A 1 94 ? -22.540 -10.051 13.891 1.00 76.69 94 ASN A N 1
ATOM 772 C CA . ASN A 1 94 ? -23.816 -10.753 14.021 1.00 76.69 94 ASN A CA 1
ATOM 773 C C . ASN A 1 94 ? -24.481 -11.052 12.665 1.00 76.69 94 ASN A C 1
ATOM 775 O O . ASN A 1 94 ? -25.476 -11.770 12.613 1.00 76.69 94 ASN A O 1
ATOM 779 N N . GLY A 1 95 ? -23.893 -10.588 11.555 1.00 65.75 95 GLY A N 1
ATOM 780 C CA . GLY A 1 95 ? -24.292 -10.968 10.196 1.00 65.75 95 GLY A CA 1
ATOM 781 C C . GLY A 1 95 ? -25.424 -10.138 9.585 1.00 65.75 95 GLY A C 1
ATOM 782 O O . GLY A 1 95 ? -25.837 -10.427 8.461 1.00 65.75 95 GLY A O 1
ATOM 783 N N . ASP A 1 96 ? -25.877 -9.086 10.263 1.00 62.06 96 ASP A N 1
ATOM 784 C CA . ASP A 1 96 ? -26.908 -8.168 9.767 1.00 62.06 96 ASP A CA 1
ATOM 785 C C . ASP A 1 96 ? -26.357 -7.187 8.711 1.00 62.06 96 ASP A C 1
ATOM 787 O O . ASP A 1 96 ? -27.078 -6.745 7.813 1.00 62.06 96 ASP A O 1
ATOM 791 N N . ALA A 1 97 ? -25.038 -6.949 8.698 1.00 57.09 97 ALA A N 1
ATOM 792 C CA . ALA A 1 97 ? -24.364 -6.068 7.740 1.00 57.09 97 ALA A CA 1
ATOM 793 C C . ALA A 1 97 ? -24.114 -6.721 6.361 1.00 57.09 97 ALA A C 1
ATOM 795 O O . ALA A 1 97 ? -23.102 -6.448 5.704 1.00 57.09 97 ALA A O 1
ATOM 796 N N . ALA A 1 98 ? -25.031 -7.567 5.880 1.00 53.06 98 ALA A N 1
ATOM 797 C CA . ALA A 1 98 ? -24.940 -8.271 4.593 1.00 53.06 98 ALA A CA 1
ATOM 798 C C . ALA A 1 98 ? -24.935 -7.339 3.355 1.00 53.06 98 ALA A C 1
ATOM 800 O O . ALA A 1 98 ? -24.761 -7.785 2.219 1.00 53.06 98 ALA A O 1
ATOM 801 N N . ASN A 1 99 ? -25.068 -6.027 3.557 1.00 55.06 99 ASN A N 1
ATOM 802 C CA . ASN A 1 99 ? -24.995 -5.016 2.511 1.00 55.06 99 ASN A CA 1
ATOM 803 C C . ASN A 1 99 ? -23.559 -4.474 2.449 1.00 55.06 99 ASN A C 1
ATOM 805 O O . ASN A 1 99 ? -23.075 -3.914 3.428 1.00 55.06 99 ASN A O 1
ATOM 809 N N . GLY A 1 100 ? -22.880 -4.566 1.296 1.00 55.44 100 GLY A N 1
ATOM 810 C CA . GLY A 1 100 ? -21.436 -4.281 1.130 1.00 55.44 100 GLY A CA 1
ATOM 811 C C . GLY A 1 100 ? -20.899 -2.916 1.611 1.00 55.44 100 GLY A C 1
ATOM 812 O O . GLY A 1 100 ? -19.691 -2.701 1.598 1.00 55.44 100 GLY A O 1
ATOM 813 N N . ARG A 1 101 ? -21.760 -1.999 2.069 1.00 57.50 101 ARG A N 1
ATOM 814 C CA . ARG A 1 101 ? -21.382 -0.762 2.771 1.00 57.50 101 ARG A CA 1
ATOM 815 C C . ARG A 1 101 ? -21.015 -0.994 4.248 1.00 57.50 101 ARG A C 1
ATOM 817 O O . ARG A 1 101 ? -20.059 -0.379 4.711 1.00 57.50 101 ARG A O 1
ATOM 824 N N . GLY A 1 102 ? -21.715 -1.884 4.957 1.00 59.12 102 GLY A N 1
ATOM 825 C CA . GLY A 1 102 ? -21.474 -2.171 6.381 1.00 59.12 102 GLY A CA 1
ATOM 826 C C . GLY A 1 102 ? -20.179 -2.954 6.612 1.00 59.12 102 GLY A C 1
ATOM 827 O O . GLY A 1 102 ? -19.369 -2.587 7.457 1.00 59.12 102 GLY A O 1
ATOM 828 N N . ALA A 1 103 ? -19.893 -3.940 5.756 1.00 62.75 103 ALA A N 1
ATOM 829 C CA . ALA A 1 103 ? -18.625 -4.676 5.780 1.00 62.75 103 ALA A CA 1
ATOM 830 C C . ALA A 1 103 ? -17.397 -3.783 5.510 1.00 62.75 103 ALA A C 1
ATOM 832 O O . ALA A 1 103 ? -16.350 -3.954 6.132 1.00 62.75 103 ALA A O 1
ATOM 833 N N . ALA A 1 104 ? -17.516 -2.804 4.605 1.00 61.91 104 ALA A N 1
ATOM 834 C CA . ALA A 1 104 ? -16.450 -1.836 4.355 1.00 61.91 104 ALA A CA 1
ATOM 835 C C . ALA A 1 104 ? -16.209 -0.927 5.573 1.00 61.91 104 ALA A C 1
ATOM 837 O O . ALA A 1 104 ? -15.058 -0.670 5.920 1.00 61.91 104 ALA A O 1
ATOM 838 N N . ALA A 1 105 ? -17.275 -0.484 6.249 1.00 64.69 105 ALA A N 1
ATOM 839 C CA . ALA A 1 105 ? -17.181 0.324 7.462 1.00 64.69 105 ALA A CA 1
ATOM 840 C C . ALA A 1 105 ? -16.569 -0.463 8.638 1.00 64.69 105 ALA A C 1
ATOM 842 O O . ALA A 1 105 ? -15.625 0.013 9.261 1.00 64.69 105 ALA A O 1
ATOM 843 N N . ALA A 1 106 ? -17.001 -1.706 8.870 1.00 65.38 106 ALA A N 1
ATOM 844 C CA . ALA A 1 106 ? -16.435 -2.568 9.909 1.00 65.38 106 ALA A CA 1
ATOM 845 C C . ALA A 1 106 ? -14.946 -2.887 9.672 1.00 65.38 106 ALA A C 1
ATOM 847 O O . ALA A 1 106 ? -14.151 -2.897 10.613 1.00 65.38 106 ALA A O 1
ATOM 848 N N . ASN A 1 107 ? -14.530 -3.079 8.413 1.00 66.81 107 ASN A N 1
ATOM 849 C CA . ASN A 1 107 ? -13.116 -3.263 8.068 1.00 66.81 107 ASN A CA 1
ATOM 850 C C . ASN A 1 107 ? -12.268 -2.006 8.333 1.00 66.81 107 ASN A C 1
ATOM 852 O O . ASN A 1 107 ? -11.115 -2.148 8.728 1.00 66.81 107 ASN A O 1
ATOM 856 N N . ARG A 1 108 ? -12.816 -0.790 8.173 1.00 67.31 108 ARG A N 1
ATOM 857 C CA . ARG A 1 108 ? -12.118 0.453 8.564 1.00 67.31 108 ARG A CA 1
ATOM 858 C C . ARG A 1 108 ? -11.897 0.522 10.073 1.00 67.31 108 ARG A C 1
ATOM 860 O O . ARG A 1 108 ? -10.843 0.972 10.515 1.00 67.31 108 ARG A O 1
ATOM 867 N N . ILE A 1 109 ? -12.873 0.052 10.851 1.00 71.81 109 ILE A N 1
ATOM 868 C CA . ILE A 1 109 ? -12.802 0.042 12.314 1.00 71.81 109 ILE A CA 1
ATOM 869 C C . ILE A 1 109 ? -11.817 -1.030 12.803 1.00 71.81 109 ILE A C 1
ATOM 871 O O . ILE A 1 109 ? -11.149 -0.809 13.799 1.00 71.81 109 ILE A O 1
ATOM 875 N N . ARG A 1 110 ? -11.606 -2.147 12.094 1.00 70.56 110 ARG A N 1
ATOM 876 C CA . ARG A 1 110 ? -10.670 -3.226 12.500 1.00 70.56 110 ARG A CA 1
ATOM 877 C C . ARG A 1 110 ? -9.183 -2.822 12.601 1.00 70.56 110 ARG A C 1
ATOM 879 O O . ARG A 1 110 ? -8.338 -3.625 12.980 1.00 70.56 110 ARG A O 1
ATOM 886 N N . ASN A 1 111 ? -8.802 -1.603 12.240 1.00 56.09 111 ASN A N 1
ATOM 887 C CA . ASN A 1 111 ? -7.387 -1.265 12.110 1.00 56.09 111 ASN A CA 1
ATOM 888 C C . ASN A 1 111 ? -6.754 -0.744 13.406 1.00 56.09 111 ASN A C 1
ATOM 890 O O . ASN A 1 111 ? -6.523 0.457 13.476 1.00 56.09 111 ASN A O 1
ATOM 894 N N . SER A 1 112 ? -6.393 -1.618 14.362 1.00 54.16 112 SER A N 1
ATOM 895 C CA . SER A 1 112 ? -5.048 -1.600 14.997 1.00 54.16 112 SER A CA 1
ATOM 896 C C . SER A 1 112 ? -4.778 -2.761 15.980 1.00 54.16 112 SER A C 1
ATOM 898 O O . SER A 1 112 ? -4.611 -2.545 17.176 1.00 54.16 112 SER A O 1
ATOM 900 N N . VAL A 1 113 ? -4.611 -3.991 15.487 1.00 40.16 113 VAL A N 1
ATOM 901 C CA . VAL A 1 113 ? -3.795 -5.017 16.192 1.00 40.16 113 VAL A CA 1
ATOM 902 C C . VAL A 1 113 ? -2.629 -5.430 15.313 1.00 40.16 113 VAL A C 1
ATOM 904 O O . VAL A 1 113 ? -2.333 -6.594 15.071 1.00 40.16 113 VAL A O 1
ATOM 907 N N . PHE A 1 114 ? -1.927 -4.421 14.818 1.00 43.59 114 PHE A N 1
ATOM 908 C CA . PHE A 1 114 ? -0.541 -4.629 14.469 1.00 43.59 114 PHE A CA 1
ATOM 909 C C . PHE A 1 114 ? 0.278 -3.469 14.973 1.00 43.59 114 PHE A C 1
ATOM 911 O O . PHE A 1 114 ? 0.582 -2.514 14.259 1.00 43.59 114 PHE A O 1
ATOM 918 N N . GLU A 1 115 ? 0.593 -3.552 16.258 1.00 42.75 115 GLU A N 1
ATOM 919 C CA . GLU A 1 115 ? 1.622 -2.720 16.840 1.00 42.75 115 GLU A CA 1
ATOM 920 C C . GLU A 1 115 ? 2.972 -3.147 16.246 1.00 42.75 115 GLU A C 1
ATOM 922 O O . GLU A 1 115 ? 3.603 -4.136 16.606 1.00 42.75 115 GLU A O 1
ATOM 927 N N . VAL A 1 116 ? 3.300 -2.427 15.182 1.00 39.72 116 VAL A N 1
ATOM 928 C CA . VAL A 1 116 ? 4.609 -2.044 14.673 1.00 39.72 116 VAL A CA 1
ATOM 929 C C . VAL A 1 116 ? 5.784 -2.419 15.595 1.00 39.72 116 VAL A C 1
ATOM 931 O O . VAL A 1 116 ? 6.085 -1.728 16.562 1.00 39.72 116 VAL A O 1
ATOM 934 N N . LEU A 1 117 ? 6.575 -3.410 15.178 1.00 37.25 117 LEU A N 1
ATOM 935 C CA . LEU A 1 117 ? 8.024 -3.208 15.145 1.00 37.25 117 LEU A CA 1
ATOM 936 C C . LEU A 1 117 ? 8.345 -2.653 13.750 1.00 37.25 117 LEU A C 1
ATOM 938 O O . LEU A 1 117 ? 8.109 -3.353 12.759 1.00 37.25 117 LEU A O 1
ATOM 942 N N . PRO A 1 118 ? 8.837 -1.407 13.622 1.00 39.09 118 PRO A N 1
ATOM 943 C CA . PRO A 1 118 ? 9.160 -0.849 12.319 1.00 39.09 118 PRO A CA 1
ATOM 944 C C . PRO A 1 118 ? 10.260 -1.702 11.675 1.00 39.09 118 PRO A C 1
ATOM 946 O O . PRO A 1 118 ? 11.325 -1.887 12.258 1.00 39.09 118 PRO A O 1
ATOM 949 N N . GLY A 1 119 ? 10.014 -2.213 10.468 1.00 45.06 119 GLY A N 1
ATOM 950 C CA . GLY A 1 119 ? 11.077 -2.734 9.603 1.00 45.06 119 GLY A CA 1
ATOM 951 C C . GLY A 1 119 ? 11.440 -4.218 9.718 1.00 45.06 119 GLY A C 1
ATOM 952 O O . GLY A 1 119 ? 12.436 -4.613 9.120 1.00 45.06 119 GLY A O 1
ATOM 953 N N . THR A 1 120 ? 10.675 -5.066 10.415 1.00 48.53 120 THR A N 1
ATOM 954 C CA . THR A 1 120 ? 10.993 -6.513 10.463 1.00 48.53 120 THR A CA 1
ATOM 955 C C . THR A 1 120 ? 10.404 -7.311 9.297 1.00 48.53 120 THR A C 1
ATOM 957 O O . THR A 1 120 ? 10.901 -8.391 8.989 1.00 48.53 120 THR A O 1
ATOM 960 N N . GLY A 1 121 ? 9.362 -6.798 8.629 1.00 52.91 121 GLY A N 1
ATOM 961 C CA . GLY A 1 121 ? 8.693 -7.501 7.530 1.00 52.91 121 GLY A CA 1
ATOM 962 C C . GLY A 1 121 ? 8.088 -8.842 7.954 1.00 52.91 121 GLY A C 1
ATOM 963 O O . GLY A 1 121 ? 7.921 -9.712 7.116 1.00 52.91 121 GLY A O 1
ATOM 964 N N . VAL A 1 122 ? 7.803 -9.059 9.241 1.00 50.22 122 VAL A N 1
ATOM 965 C CA . VAL A 1 122 ? 7.232 -10.312 9.755 1.00 50.22 122 VAL A CA 1
ATOM 966 C C . VAL A 1 122 ? 5.723 -10.139 9.917 1.00 50.22 122 VAL A C 1
ATOM 968 O O . VAL A 1 122 ? 5.271 -9.236 10.613 1.00 50.22 122 VAL A O 1
ATOM 971 N N . GLY A 1 123 ? 4.944 -10.983 9.239 1.00 51.41 123 GLY A N 1
ATOM 972 C CA . GLY A 1 123 ? 3.486 -10.960 9.293 1.00 51.41 123 GLY A CA 1
ATOM 973 C C . GLY A 1 123 ? 2.894 -11.600 10.554 1.00 51.41 123 GLY A C 1
ATOM 974 O O . GLY A 1 123 ? 3.634 -12.115 11.393 1.00 51.41 123 GLY A O 1
ATOM 975 N N . PRO A 1 124 ? 1.552 -11.643 10.674 1.00 47.53 124 PRO A N 1
ATOM 976 C CA . PRO A 1 124 ? 0.841 -12.089 11.882 1.00 47.53 124 PRO A CA 1
ATOM 977 C C . PRO A 1 124 ? 1.157 -13.530 12.297 1.00 47.53 124 PRO A C 1
ATOM 979 O O . PRO A 1 124 ? 0.934 -13.922 13.434 1.00 47.53 124 PRO A O 1
ATOM 982 N N . LEU A 1 125 ? 1.680 -14.320 11.360 1.00 51.09 125 LEU A N 1
ATOM 983 C CA . LEU A 1 125 ? 2.030 -15.725 11.544 1.00 51.09 125 LEU A CA 1
ATOM 984 C C . LEU A 1 125 ? 3.523 -15.947 11.835 1.00 51.09 125 LEU A C 1
ATOM 986 O O . LEU A 1 125 ? 3.993 -17.077 11.749 1.00 51.09 125 LEU A O 1
ATOM 990 N N . GLY A 1 126 ? 4.303 -14.894 12.100 1.00 52.97 126 GLY A N 1
ATOM 991 C CA . GLY A 1 126 ? 5.754 -15.023 12.287 1.00 52.97 126 GLY A CA 1
ATOM 992 C C . GLY A 1 126 ? 6.525 -15.324 10.992 1.00 52.97 126 GLY A C 1
ATOM 993 O O . GLY A 1 126 ? 7.729 -15.559 11.024 1.00 52.97 126 GLY A O 1
ATOM 994 N N . ILE A 1 127 ? 5.844 -15.310 9.842 1.00 53.72 127 ILE A N 1
ATOM 995 C CA . ILE A 1 127 ? 6.435 -15.526 8.518 1.00 53.72 127 ILE A CA 1
ATOM 996 C C . ILE A 1 127 ? 6.879 -14.175 7.959 1.00 53.72 127 ILE A C 1
ATOM 998 O O . ILE A 1 127 ? 6.101 -13.219 7.974 1.00 53.72 127 ILE A O 1
ATOM 1002 N N . PHE A 1 128 ? 8.102 -14.098 7.432 1.00 57.75 128 PHE A N 1
ATOM 1003 C CA . PHE A 1 128 ? 8.563 -12.921 6.698 1.00 57.75 128 PHE A CA 1
ATOM 1004 C C . PHE A 1 128 ? 7.659 -12.680 5.477 1.00 57.75 128 PHE A C 1
ATOM 1006 O O . PHE A 1 128 ? 7.643 -13.462 4.528 1.00 57.75 128 PHE A O 1
ATOM 1013 N N . ASN A 1 129 ? 6.885 -11.602 5.523 1.00 64.94 129 ASN A N 1
ATOM 1014 C CA . ASN A 1 129 ? 6.076 -11.076 4.444 1.00 64.94 129 ASN A CA 1
ATOM 1015 C C . ASN A 1 129 ? 6.578 -9.655 4.108 1.00 64.94 129 ASN A C 1
ATOM 1017 O O . ASN A 1 129 ? 6.310 -8.711 4.855 1.00 64.94 129 ASN A O 1
ATOM 1021 N N . PRO A 1 130 ? 7.251 -9.462 2.962 1.00 66.06 130 PRO A N 1
ATOM 1022 C CA . PRO A 1 130 ? 7.822 -8.168 2.585 1.00 66.06 130 PRO A CA 1
ATOM 1023 C C . PRO A 1 130 ? 6.765 -7.082 2.318 1.00 66.06 130 PRO A C 1
ATOM 1025 O O . PRO A 1 130 ? 7.096 -5.898 2.268 1.00 66.06 130 PRO A O 1
ATOM 1028 N N . PHE A 1 131 ? 5.491 -7.459 2.188 1.00 73.75 131 PHE A N 1
ATOM 1029 C CA . PHE A 1 131 ? 4.357 -6.547 2.010 1.00 73.75 131 PHE A CA 1
ATOM 1030 C C . PHE A 1 131 ? 3.600 -6.277 3.306 1.00 73.75 131 PHE A C 1
ATOM 1032 O O . PHE A 1 131 ? 2.574 -5.601 3.303 1.00 73.75 131 PHE A O 1
ATOM 1039 N N . TYR A 1 132 ? 4.082 -6.823 4.420 1.00 71.25 132 TYR A N 1
ATOM 1040 C CA . TYR A 1 132 ? 3.450 -6.618 5.702 1.00 71.25 132 TYR A CA 1
ATOM 1041 C C . TYR A 1 132 ? 3.450 -5.128 6.082 1.00 71.25 132 TYR A C 1
ATOM 1043 O O . TYR A 1 132 ? 4.492 -4.465 6.016 1.00 71.25 132 TYR A O 1
ATOM 1051 N N . GLY A 1 133 ? 2.276 -4.604 6.448 1.00 74.75 133 GLY A N 1
ATOM 1052 C CA . GLY A 1 133 ? 2.081 -3.194 6.798 1.00 74.75 133 GLY A CA 1
ATOM 1053 C C . GLY A 1 133 ? 2.209 -2.214 5.629 1.00 74.75 133 GLY A C 1
ATOM 1054 O O . GLY A 1 133 ? 2.475 -1.046 5.875 1.00 74.75 133 GLY A O 1
ATOM 1055 N N . ALA A 1 134 ? 2.110 -2.678 4.379 1.00 87.25 134 ALA A N 1
ATOM 1056 C CA . ALA A 1 134 ? 2.051 -1.792 3.218 1.00 87.25 134 ALA A CA 1
ATOM 1057 C C . ALA A 1 134 ? 0.657 -1.165 3.085 1.00 87.25 134 ALA A C 1
ATOM 1059 O O . ALA A 1 134 ? -0.347 -1.843 3.305 1.00 87.25 134 ALA A O 1
ATOM 1060 N N . ASP A 1 135 ? 0.590 0.090 2.644 1.00 88.56 135 ASP A N 1
ATOM 1061 C CA . ASP A 1 135 ? -0.683 0.785 2.417 1.00 88.56 135 ASP A CA 1
ATOM 1062 C C . ASP A 1 135 ? -1.293 0.433 1.052 1.00 88.56 135 ASP A C 1
ATOM 1064 O O . ASP A 1 135 ? -2.515 0.389 0.874 1.00 88.56 135 ASP A O 1
ATOM 1068 N N . ALA A 1 136 ? -0.439 0.110 0.082 1.00 93.44 136 ALA A N 1
ATOM 1069 C CA . ALA A 1 136 ? -0.826 -0.527 -1.168 1.00 93.44 136 ALA A CA 1
ATOM 1070 C C . ALA A 1 136 ? 0.306 -1.411 -1.702 1.00 93.44 136 ALA A C 1
ATOM 1072 O O . ALA A 1 136 ? 1.473 -1.253 -1.344 1.00 93.44 136 ALA A O 1
ATOM 1073 N N . ILE A 1 137 ? -0.029 -2.314 -2.615 1.00 94.12 137 ILE A N 1
ATOM 1074 C CA . ILE A 1 137 ? 0.943 -3.039 -3.443 1.00 94.12 137 ILE A CA 1
ATOM 1075 C C . ILE A 1 137 ? 0.709 -2.723 -4.912 1.00 94.12 137 ILE A C 1
ATOM 1077 O O . ILE A 1 137 ? -0.392 -2.321 -5.294 1.00 94.12 137 ILE A O 1
ATOM 1081 N N . TYR A 1 138 ? 1.733 -2.901 -5.738 1.00 94.50 138 TYR A N 1
ATOM 1082 C CA . TYR A 1 138 ? 1.622 -2.737 -7.181 1.00 94.50 138 TYR A CA 1
ATOM 1083 C C . TYR A 1 138 ? 2.274 -3.874 -7.943 1.00 94.50 138 TYR A C 1
ATOM 1085 O O . TYR A 1 138 ? 3.221 -4.504 -7.473 1.00 94.50 138 TYR A O 1
ATOM 1093 N N . PHE A 1 139 ? 1.755 -4.080 -9.146 1.00 94.19 139 PHE A N 1
ATOM 1094 C CA . PHE A 1 139 ? 2.346 -4.913 -10.179 1.00 94.19 139 PHE A CA 1
ATOM 1095 C C . PHE A 1 139 ? 2.333 -4.117 -11.470 1.00 94.19 139 PHE A C 1
ATOM 1097 O O . PHE A 1 139 ? 1.294 -3.554 -11.833 1.00 94.19 139 PHE A O 1
ATOM 1104 N N . ASP A 1 140 ? 3.456 -4.083 -12.167 1.00 92.06 140 ASP A N 1
ATOM 1105 C CA . ASP A 1 140 ? 3.595 -3.342 -13.405 1.00 92.06 140 ASP A CA 1
ATOM 1106 C C . ASP A 1 140 ? 4.351 -4.119 -14.475 1.00 92.06 140 ASP A C 1
ATOM 1108 O O . ASP A 1 140 ? 5.085 -5.076 -14.227 1.00 92.06 140 ASP A O 1
ATOM 1112 N N . VAL A 1 141 ? 4.112 -3.683 -15.703 1.00 89.56 141 VAL A N 1
ATOM 1113 C CA . VAL A 1 141 ? 4.932 -3.982 -16.860 1.00 89.56 141 VAL A CA 1
ATOM 1114 C C . VAL A 1 141 ? 5.404 -2.646 -17.397 1.00 89.56 141 VAL A C 1
ATOM 1116 O O . VAL A 1 141 ? 4.596 -1.801 -17.803 1.00 89.56 141 VAL A O 1
ATOM 1119 N N . GLY A 1 142 ? 6.712 -2.459 -17.369 1.00 85.69 142 GLY A N 1
ATOM 1120 C CA . GLY A 1 142 ? 7.390 -1.245 -17.771 1.00 85.69 142 GLY A CA 1
ATOM 1121 C C . GLY A 1 142 ? 8.428 -1.503 -18.840 1.00 85.69 142 GLY A C 1
ATOM 1122 O O . GLY A 1 142 ? 8.910 -2.616 -19.020 1.00 85.69 142 GLY A O 1
ATOM 1123 N N . GLY A 1 143 ? 8.776 -0.463 -19.574 1.00 78.81 143 GLY A N 1
ATOM 1124 C CA . GLY A 1 143 ? 9.928 -0.492 -20.448 1.00 78.81 143 GLY A CA 1
ATOM 1125 C C . GLY A 1 143 ? 10.588 0.865 -20.512 1.00 78.81 143 GLY A C 1
ATOM 1126 O O . GLY A 1 143 ? 9.916 1.898 -20.474 1.00 78.81 143 GLY A O 1
ATOM 1127 N N . VAL A 1 144 ? 11.910 0.848 -20.618 1.00 76.88 144 VAL A N 1
ATOM 1128 C CA . VAL A 1 144 ? 12.700 2.047 -20.860 1.00 76.88 144 VAL A CA 1
ATOM 1129 C C . VAL A 1 144 ? 13.131 2.047 -22.319 1.00 76.88 144 VAL A C 1
ATOM 1131 O O . VAL A 1 144 ? 13.574 1.030 -22.848 1.00 76.88 144 VAL A O 1
ATOM 1134 N N . TYR A 1 145 ? 12.968 3.181 -22.988 1.00 72.44 145 TYR A N 1
ATOM 1135 C CA . TYR A 1 145 ? 13.431 3.412 -24.345 1.00 72.44 145 TYR A CA 1
ATOM 1136 C C . TYR A 1 145 ? 14.019 4.818 -24.433 1.00 72.44 145 TYR A C 1
ATOM 1138 O O . TYR A 1 145 ? 13.284 5.798 -24.346 1.00 72.44 145 TYR A O 1
ATOM 1146 N N . ILE A 1 146 ? 15.342 4.908 -24.604 1.00 66.69 146 ILE A N 1
ATOM 1147 C CA . ILE A 1 146 ? 16.084 6.156 -24.866 1.00 66.69 146 ILE A CA 1
ATOM 1148 C C . ILE A 1 146 ? 15.641 7.289 -23.920 1.00 66.69 146 ILE A C 1
ATOM 1150 O O . ILE A 1 146 ? 14.983 8.243 -24.331 1.00 66.69 146 ILE A O 1
ATOM 1154 N N . ALA A 1 147 ? 15.991 7.171 -22.636 1.00 68.56 147 ALA A N 1
ATOM 1155 C CA . ALA A 1 147 ? 15.686 8.163 -21.595 1.00 68.56 147 ALA A CA 1
ATOM 1156 C C . ALA A 1 147 ? 14.188 8.403 -21.279 1.00 68.56 147 ALA A C 1
ATOM 1158 O O . ALA A 1 147 ? 13.853 9.309 -20.512 1.00 68.56 147 ALA A O 1
ATOM 1159 N N . ALA A 1 148 ? 13.278 7.593 -21.828 1.00 77.81 148 ALA A N 1
ATOM 1160 C CA . ALA A 1 148 ? 11.862 7.598 -21.473 1.00 77.81 148 ALA A CA 1
ATOM 1161 C C . ALA A 1 148 ? 11.439 6.236 -20.915 1.00 77.81 148 ALA A C 1
ATOM 1163 O O . ALA A 1 148 ? 11.724 5.201 -21.509 1.00 77.81 148 ALA A O 1
ATOM 1164 N N . GLU A 1 149 ? 10.738 6.240 -19.789 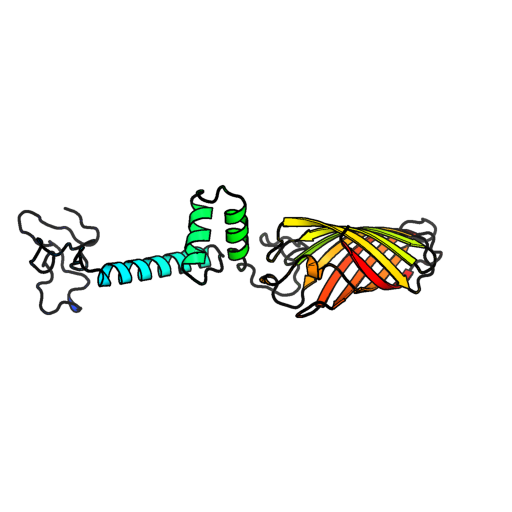1.00 79.50 149 GLU A N 1
ATOM 1165 C CA . GLU A 1 149 ? 10.149 5.054 -19.171 1.00 79.50 149 GLU A CA 1
ATOM 1166 C C . GLU A 1 149 ? 8.630 5.104 -19.321 1.00 79.50 149 GLU A C 1
ATOM 1168 O O . GLU A 1 149 ? 7.990 6.130 -19.070 1.00 79.50 149 GLU A O 1
ATOM 1173 N N . TYR A 1 150 ? 8.061 3.976 -19.723 1.00 86.12 150 TYR A N 1
ATOM 1174 C CA . TYR A 1 150 ? 6.628 3.775 -19.849 1.00 86.12 150 TYR A CA 1
ATOM 1175 C C . TYR A 1 150 ? 6.248 2.528 -19.069 1.00 86.12 150 TYR A C 1
ATOM 1177 O O . TYR A 1 150 ? 6.655 1.434 -19.452 1.00 86.12 150 TYR A O 1
ATOM 1185 N N . ALA A 1 151 ? 5.438 2.676 -18.022 1.00 87.94 151 ALA A N 1
ATOM 1186 C CA . ALA A 1 151 ? 4.924 1.547 -17.255 1.00 87.94 151 ALA A CA 1
ATOM 1187 C C . ALA A 1 151 ? 3.401 1.557 -17.171 1.00 87.94 151 ALA A C 1
ATOM 1189 O O . ALA A 1 151 ? 2.738 2.596 -17.241 1.00 87.94 151 ALA A O 1
ATOM 1190 N N . ARG A 1 152 ? 2.819 0.367 -17.069 1.00 93.31 152 ARG A N 1
ATOM 1191 C CA . ARG A 1 152 ? 1.389 0.163 -16.842 1.00 93.31 152 ARG A CA 1
ATOM 1192 C C . ARG A 1 152 ? 1.205 -0.959 -15.854 1.00 93.31 152 ARG A C 1
ATOM 1194 O O . ARG A 1 152 ? 1.909 -1.958 -15.920 1.00 93.31 152 ARG A O 1
ATOM 1201 N N . GLY A 1 153 ? 0.215 -0.819 -14.996 1.00 94.69 153 GLY A N 1
ATOM 1202 C CA . GLY A 1 153 ? 0.030 -1.784 -13.937 1.00 94.69 153 GLY A CA 1
ATOM 1203 C C . GLY A 1 153 ? -1.255 -1.580 -13.175 1.00 94.69 153 GLY A C 1
ATOM 1204 O O . GLY A 1 153 ? -2.145 -0.833 -13.593 1.00 94.69 153 GLY A O 1
ATOM 1205 N N . TYR A 1 154 ? -1.314 -2.252 -12.038 1.00 96.31 154 TYR A N 1
ATOM 1206 C CA . TYR A 1 154 ? -2.400 -2.156 -11.085 1.00 96.31 154 TYR A CA 1
ATOM 1207 C C . TYR A 1 154 ? -1.833 -1.904 -9.698 1.00 96.31 154 TYR A C 1
ATOM 1209 O O . TYR A 1 154 ? -0.859 -2.539 -9.297 1.00 96.31 154 TYR A O 1
ATOM 1217 N N . PHE A 1 155 ? -2.484 -1.010 -8.966 1.00 96.25 155 PHE A N 1
ATOM 1218 C CA . PHE A 1 155 ? -2.379 -0.947 -7.517 1.00 96.25 155 PHE A CA 1
ATOM 1219 C C . PHE A 1 155 ? -3.469 -1.804 -6.888 1.00 96.25 155 PHE A C 1
ATOM 1221 O O . PHE A 1 155 ? -4.584 -1.855 -7.406 1.00 96.25 155 PHE A O 1
ATOM 1228 N N . PHE A 1 156 ? -3.174 -2.414 -5.748 1.00 93.75 156 PHE A N 1
ATOM 1229 C CA . PHE A 1 156 ? -4.169 -2.971 -4.844 1.00 93.75 156 PHE A CA 1
ATOM 1230 C C . PHE A 1 156 ? -4.034 -2.286 -3.487 1.00 93.75 156 PHE A C 1
ATOM 1232 O O . PHE A 1 156 ? -2.970 -2.336 -2.867 1.00 93.75 156 PHE A O 1
ATOM 1239 N N . VAL A 1 157 ? -5.091 -1.594 -3.067 1.00 88.00 157 VAL A N 1
ATOM 1240 C CA . VAL A 1 157 ? -5.105 -0.803 -1.832 1.00 88.00 157 VAL A CA 1
ATOM 1241 C C . VAL A 1 157 ? -5.353 -1.721 -0.639 1.00 88.00 157 VAL A C 1
ATOM 1243 O O . VAL A 1 157 ? -6.311 -2.493 -0.634 1.00 88.00 157 VAL A O 1
ATOM 1246 N N . LEU A 1 158 ? -4.500 -1.628 0.377 1.00 84.31 158 LEU A N 1
ATOM 1247 C CA . LEU A 1 158 ? -4.507 -2.518 1.541 1.00 84.31 158 LEU A CA 1
ATOM 1248 C C . LEU A 1 158 ? -5.013 -1.846 2.820 1.00 84.31 158 LEU A C 1
ATOM 1250 O O . LEU A 1 158 ? -5.241 -2.533 3.811 1.00 84.31 158 LEU A O 1
ATOM 1254 N N . THR A 1 159 ? -5.217 -0.530 2.804 1.00 80.88 159 THR A N 1
ATOM 1255 C CA . THR A 1 159 ? -5.607 0.248 3.984 1.00 80.88 159 THR A CA 1
ATOM 1256 C C . THR A 1 159 ? -6.478 1.456 3.621 1.00 80.88 159 THR A C 1
ATOM 1258 O O . THR A 1 159 ? -6.717 1.745 2.445 1.00 80.88 159 THR A O 1
ATOM 1261 N N . GLY A 1 160 ? -6.914 2.187 4.644 1.00 78.12 160 GLY A N 1
ATOM 1262 C CA . GLY A 1 160 ? -7.667 3.425 4.512 1.00 78.12 160 GLY A CA 1
ATOM 1263 C C . GLY A 1 160 ? -9.067 3.222 3.937 1.00 78.12 160 GLY A C 1
ATOM 1264 O O . GLY A 1 160 ? -9.628 2.124 3.929 1.00 78.12 160 GLY A O 1
ATOM 1265 N N . ASP A 1 161 ? -9.647 4.314 3.446 1.00 79.00 161 ASP A N 1
ATOM 1266 C CA . ASP A 1 161 ? -11.038 4.335 2.986 1.00 79.00 161 ASP A CA 1
ATOM 1267 C C . ASP A 1 161 ? -11.277 3.497 1.718 1.00 79.00 161 ASP A C 1
ATOM 1269 O O . ASP A 1 161 ? -12.396 3.029 1.485 1.00 79.00 161 ASP A O 1
ATOM 1273 N N . ASP A 1 162 ? -10.227 3.323 0.915 1.00 82.25 162 ASP A N 1
ATOM 1274 C CA . ASP A 1 162 ? -10.253 2.688 -0.403 1.00 82.25 162 ASP A CA 1
ATOM 1275 C C . ASP A 1 162 ? -9.750 1.231 -0.381 1.00 82.25 162 ASP A C 1
ATOM 1277 O O . ASP A 1 162 ? -9.456 0.664 -1.436 1.00 82.25 162 ASP A O 1
ATOM 1281 N N . ILE A 1 163 ? -9.645 0.615 0.802 1.00 81.38 163 ILE A N 1
ATOM 1282 C CA . ILE A 1 163 ? -9.178 -0.767 0.976 1.00 81.38 163 ILE A CA 1
ATOM 1283 C C . ILE A 1 163 ? -9.902 -1.758 0.046 1.00 81.38 163 ILE A C 1
ATOM 1285 O O . ILE A 1 163 ? -11.119 -1.713 -0.137 1.00 81.38 163 ILE A O 1
A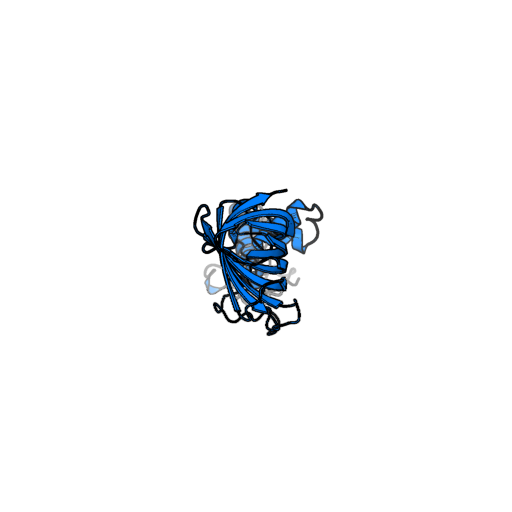TOM 1289 N N . GLY A 1 164 ? -9.135 -2.669 -0.555 1.00 79.88 164 GLY A N 1
ATOM 1290 C CA . GLY A 1 164 ? -9.627 -3.700 -1.470 1.00 79.88 164 GLY A CA 1
ATOM 1291 C C . GLY A 1 164 ? -9.835 -3.233 -2.914 1.00 79.88 164 GLY A C 1
ATOM 1292 O O . GLY A 1 164 ? -10.185 -4.046 -3.770 1.00 79.88 164 GLY A O 1
ATOM 1293 N N . GLN A 1 165 ? -9.614 -1.954 -3.230 1.00 83.25 165 GLN A N 1
ATOM 1294 C CA . GLN A 1 165 ? -9.704 -1.476 -4.609 1.00 83.25 165 GLN A CA 1
ATOM 1295 C C . GLN A 1 165 ? -8.489 -1.916 -5.436 1.00 83.25 165 GLN A C 1
ATOM 1297 O O . GLN A 1 165 ? -7.342 -1.680 -5.053 1.00 83.25 165 GLN A O 1
ATOM 1302 N N . MET A 1 166 ? -8.748 -2.491 -6.614 1.00 92.25 166 MET A N 1
ATOM 1303 C CA . MET A 1 166 ? -7.754 -2.631 -7.681 1.00 92.25 166 MET A CA 1
ATOM 1304 C C . MET A 1 166 ? -7.846 -1.438 -8.625 1.00 92.25 166 MET A C 1
ATOM 1306 O O . MET A 1 166 ? -8.916 -1.159 -9.169 1.00 92.25 166 MET A O 1
ATOM 1310 N N . ILE A 1 167 ? -6.735 -0.738 -8.844 1.00 94.69 167 ILE A N 1
ATOM 1311 C CA . ILE A 1 167 ? -6.737 0.525 -9.581 1.00 94.69 167 ILE A CA 1
ATOM 1312 C C . ILE A 1 167 ? -5.707 0.481 -10.707 1.00 94.69 167 ILE A C 1
ATOM 1314 O O . ILE A 1 167 ? -4.510 0.402 -10.425 1.00 94.69 167 ILE A O 1
ATOM 1318 N N . PRO A 1 168 ? -6.137 0.547 -11.979 1.00 96.56 168 PRO A N 1
ATOM 1319 C CA . PRO A 1 168 ? -5.214 0.569 -13.099 1.00 96.56 168 PRO A CA 1
ATOM 1320 C C . PRO A 1 168 ? -4.474 1.905 -13.162 1.00 96.56 168 PRO A C 1
ATOM 1322 O O . PRO A 1 168 ? -5.046 2.978 -12.932 1.00 96.56 168 PRO A O 1
ATOM 1325 N N . PHE A 1 169 ? -3.204 1.846 -13.545 1.00 95.44 169 PHE A N 1
ATOM 1326 C CA . PHE A 1 169 ? -2.387 3.032 -13.738 1.00 95.44 169 PHE A CA 1
ATOM 1327 C C . PHE A 1 169 ? -1.534 2.964 -15.001 1.00 95.44 169 PHE A C 1
ATOM 1329 O O . PHE A 1 169 ? -1.282 1.908 -15.590 1.00 95.44 169 PHE A O 1
ATOM 1336 N N . SER A 1 170 ? -1.074 4.139 -15.409 1.00 93.50 170 SER A N 1
ATOM 1337 C CA . SER A 1 170 ? 0.046 4.296 -16.326 1.00 93.50 170 SER A CA 1
ATOM 1338 C C . SER A 1 170 ? 1.028 5.312 -15.772 1.00 93.50 170 SER A C 1
ATOM 1340 O O . SER A 1 170 ? 0.610 6.365 -15.290 1.00 93.50 170 SER A O 1
ATOM 1342 N N . GLU A 1 171 ? 2.308 5.018 -15.901 1.00 88.31 171 GLU A N 1
ATOM 1343 C CA . GLU A 1 171 ? 3.409 5.908 -15.580 1.00 88.31 171 GLU A CA 1
ATOM 1344 C C . GLU A 1 171 ? 4.124 6.289 -16.871 1.00 88.31 171 GLU A C 1
ATOM 1346 O O . GLU A 1 171 ? 4.434 5.434 -17.702 1.00 88.31 171 GLU A O 1
ATOM 1351 N N . ASN A 1 172 ? 4.368 7.587 -17.031 1.00 86.62 172 ASN A N 1
ATOM 1352 C CA . ASN A 1 172 ? 5.316 8.085 -18.016 1.00 86.62 172 ASN A CA 1
ATOM 1353 C C . ASN A 1 172 ? 6.378 8.857 -17.246 1.00 86.62 172 ASN A C 1
ATOM 1355 O O . ASN A 1 172 ? 6.036 9.783 -16.500 1.00 86.62 172 ASN A O 1
ATOM 1359 N N . ALA A 1 173 ? 7.638 8.496 -17.434 1.00 81.56 173 ALA A N 1
ATOM 1360 C CA . ALA A 1 173 ? 8.753 9.179 -16.810 1.00 81.56 173 ALA A CA 1
ATOM 1361 C C . ALA A 1 173 ? 9.820 9.528 -17.847 1.00 81.56 173 ALA A C 1
ATOM 1363 O O . ALA A 1 173 ? 10.005 8.828 -18.842 1.00 81.56 173 ALA A O 1
ATOM 1364 N N . ALA A 1 174 ? 10.506 10.640 -17.615 1.00 76.38 174 ALA A N 1
ATOM 1365 C CA . ALA A 1 174 ? 11.635 11.078 -18.416 1.00 76.38 174 ALA A CA 1
ATOM 1366 C C . ALA A 1 174 ? 12.858 11.223 -17.508 1.00 76.38 174 ALA A C 1
ATOM 1368 O O . ALA A 1 174 ? 12.774 11.793 -16.412 1.00 76.38 174 ALA A O 1
ATOM 1369 N N . GLY A 1 175 ? 14.000 10.716 -17.958 1.00 67.94 175 GLY A N 1
ATOM 1370 C CA . GLY A 1 175 ? 15.252 10.829 -17.223 1.00 67.94 175 GLY A CA 1
ATOM 1371 C C . GLY A 1 175 ? 16.386 9.998 -17.808 1.00 67.94 175 GLY A C 1
ATOM 1372 O O . GLY A 1 175 ? 16.234 9.256 -18.773 1.00 67.94 175 GLY A O 1
ATOM 1373 N N . GLY A 1 176 ? 17.581 10.212 -17.267 1.00 60.09 176 GLY A N 1
ATOM 1374 C CA . GLY A 1 176 ? 18.813 9.676 -17.827 1.00 60.09 176 GLY A CA 1
ATOM 1375 C C . GLY A 1 176 ? 18.962 8.192 -17.528 1.00 60.09 176 GLY A C 1
ATOM 1376 O O . GLY A 1 176 ? 19.471 7.827 -16.474 1.00 60.09 176 GLY A O 1
ATOM 1377 N N . SER A 1 177 ? 18.581 7.342 -18.478 1.00 62.22 177 SER A N 1
ATOM 1378 C CA . SER A 1 177 ? 19.086 5.974 -18.540 1.00 62.22 177 SER A CA 1
ATOM 1379 C C . SER A 1 177 ? 19.478 5.632 -19.976 1.00 62.22 177 SER A C 1
ATOM 1381 O O . SER A 1 177 ? 18.786 6.003 -20.929 1.00 62.22 177 SER A O 1
ATOM 1383 N N . GLY A 1 178 ? 20.610 4.943 -20.124 1.00 61.09 178 GLY A N 1
ATOM 1384 C CA . GLY A 1 178 ? 21.094 4.424 -21.405 1.00 61.09 178 GLY A CA 1
ATOM 1385 C C . GLY A 1 178 ? 20.488 3.068 -21.771 1.00 61.09 178 GLY A C 1
ATOM 1386 O O . GLY A 1 178 ? 21.047 2.367 -22.610 1.00 61.09 178 GLY A O 1
ATOM 1387 N N . GLU A 1 179 ? 19.400 2.663 -21.112 1.00 68.56 179 GLU A N 1
ATOM 1388 C CA . GLU A 1 179 ? 18.844 1.323 -21.244 1.00 68.56 179 GLU A CA 1
ATOM 1389 C C . GLU A 1 179 ? 17.698 1.260 -22.246 1.00 68.56 179 GLU A C 1
ATOM 1391 O O . GLU A 1 179 ? 16.866 2.164 -22.345 1.00 68.56 179 GLU A O 1
ATOM 1396 N N . ILE A 1 180 ? 17.648 0.137 -22.960 1.00 73.88 180 ILE A N 1
ATOM 1397 C CA . ILE A 1 180 ? 16.437 -0.344 -23.614 1.00 73.88 180 ILE A CA 1
ATOM 1398 C C . ILE A 1 180 ? 16.030 -1.604 -22.864 1.00 73.88 180 ILE A C 1
ATOM 1400 O O . ILE A 1 180 ? 16.770 -2.591 -22.885 1.00 73.88 180 ILE A O 1
ATOM 1404 N N . SER A 1 181 ? 14.888 -1.564 -22.186 1.00 77.81 181 SER A N 1
ATOM 1405 C CA . SER A 1 181 ? 14.447 -2.654 -21.321 1.00 77.81 181 SER A CA 1
ATOM 1406 C C . SER A 1 181 ? 12.945 -2.891 -21.395 1.00 77.81 181 SER A C 1
ATOM 1408 O O . SER A 1 181 ? 12.165 -1.999 -21.724 1.00 77.81 181 SER A O 1
ATOM 1410 N N . LEU A 1 182 ? 12.555 -4.122 -21.080 1.00 84.50 182 LEU A N 1
ATOM 1411 C CA . LEU A 1 182 ? 11.191 -4.530 -20.781 1.00 84.50 182 LEU A CA 1
ATOM 1412 C C . LEU A 1 182 ? 11.228 -5.285 -19.455 1.00 84.50 182 LEU A C 1
ATOM 1414 O O . LEU A 1 182 ? 11.870 -6.331 -19.358 1.00 84.50 182 LEU A O 1
ATOM 1418 N N . THR A 1 183 ? 10.543 -4.764 -18.448 1.00 84.56 183 THR A N 1
ATOM 1419 C CA . THR A 1 183 ? 10.575 -5.247 -17.072 1.00 84.56 183 THR A CA 1
ATOM 1420 C C . THR A 1 183 ? 9.176 -5.503 -16.544 1.00 84.56 183 THR A C 1
ATOM 1422 O O . THR A 1 183 ? 8.237 -4.766 -16.826 1.00 84.56 183 THR A O 1
ATOM 1425 N N . PHE A 1 184 ? 9.057 -6.543 -15.735 1.00 89.06 184 PHE A N 1
ATOM 1426 C CA . PHE A 1 184 ? 7.911 -6.798 -14.882 1.00 89.06 184 PHE A CA 1
ATOM 1427 C C . PHE A 1 184 ? 8.311 -6.395 -13.468 1.00 89.06 184 PHE A C 1
ATOM 1429 O O . PHE A 1 184 ? 9.298 -6.917 -12.945 1.00 89.06 184 PHE A O 1
ATOM 1436 N N . GLY A 1 185 ? 7.590 -5.444 -12.889 1.00 89.62 185 GLY A N 1
ATOM 1437 C CA . GLY A 1 185 ? 7.813 -4.924 -11.549 1.00 89.62 185 GLY A CA 1
ATOM 1438 C C . GLY A 1 185 ? 6.735 -5.390 -10.583 1.00 89.62 185 GLY A C 1
ATOM 1439 O O . GLY A 1 185 ? 5.574 -5.581 -10.953 1.00 89.62 185 GLY A O 1
ATOM 1440 N N . TYR A 1 186 ? 7.114 -5.572 -9.325 1.00 91.94 186 TYR A N 1
ATOM 1441 C CA . TYR A 1 186 ? 6.158 -5.605 -8.230 1.00 91.94 186 TYR A CA 1
ATOM 1442 C C . TYR A 1 186 ? 6.748 -4.946 -6.989 1.00 91.94 186 TYR A C 1
ATOM 1444 O O . TYR A 1 186 ? 7.958 -4.988 -6.747 1.00 91.94 186 TYR A O 1
ATOM 1452 N N . GLY A 1 187 ? 5.890 -4.374 -6.154 1.00 92.44 187 GLY A N 1
ATOM 1453 C CA . GLY A 1 187 ? 6.358 -3.695 -4.959 1.00 92.44 187 GLY A CA 1
ATOM 1454 C C . GLY A 1 187 ? 5.258 -3.258 -4.011 1.00 92.44 187 GLY A C 1
ATOM 1455 O O . GLY A 1 187 ? 4.082 -3.582 -4.183 1.00 92.44 187 GLY A O 1
ATOM 1456 N N . ARG A 1 188 ? 5.674 -2.518 -2.988 1.00 93.56 188 ARG A N 1
ATOM 1457 C CA . ARG A 1 188 ? 4.816 -1.913 -1.968 1.00 93.56 188 ARG A CA 1
ATOM 1458 C C . ARG A 1 188 ? 4.836 -0.395 -2.063 1.00 93.56 188 ARG A C 1
ATOM 1460 O O . ARG A 1 188 ? 5.770 0.194 -2.612 1.00 93.56 188 ARG A O 1
ATOM 1467 N N . VAL A 1 189 ? 3.812 0.216 -1.488 1.00 94.00 189 VAL A N 1
ATOM 1468 C CA . VAL A 1 189 ? 3.685 1.653 -1.278 1.00 94.00 189 VAL A CA 1
ATOM 1469 C C . VAL A 1 189 ? 3.366 1.901 0.189 1.00 94.00 189 VAL A C 1
ATOM 1471 O O . VAL A 1 189 ? 2.459 1.280 0.740 1.00 94.00 189 VAL A O 1
ATOM 1474 N N . ASP A 1 190 ? 4.102 2.836 0.776 1.00 91.38 190 ASP A N 1
ATOM 1475 C CA . ASP A 1 190 ? 4.008 3.253 2.168 1.00 91.38 190 ASP A CA 1
ATOM 1476 C C . ASP A 1 190 ? 3.782 4.766 2.231 1.00 91.38 190 ASP A C 1
ATOM 1478 O O . ASP A 1 190 ? 4.533 5.559 1.657 1.00 91.38 190 ASP A O 1
ATOM 1482 N N . TYR A 1 191 ? 2.735 5.184 2.919 1.00 91.69 191 TYR A N 1
ATOM 1483 C CA . TYR A 1 191 ? 2.414 6.560 3.230 1.00 91.69 191 TYR A CA 1
ATOM 1484 C C . TYR A 1 191 ? 3.068 6.942 4.551 1.00 91.69 191 TYR A C 1
ATOM 1486 O O . TYR A 1 191 ? 2.957 6.259 5.561 1.00 91.69 191 TYR A O 1
ATOM 1494 N N . THR A 1 192 ? 3.757 8.079 4.562 1.00 85.50 192 THR A N 1
ATOM 1495 C CA . THR A 1 192 ? 4.484 8.534 5.755 1.00 85.50 192 THR A CA 1
ATOM 1496 C C . THR A 1 192 ? 3.573 9.056 6.870 1.00 85.50 192 THR A C 1
ATOM 1498 O O . THR A 1 192 ? 4.072 9.406 7.936 1.00 85.50 192 THR A O 1
ATOM 1501 N N . GLY A 1 193 ? 2.275 9.231 6.602 1.00 80.50 193 GLY A N 1
ATOM 1502 C CA . GLY A 1 193 ? 1.287 9.646 7.597 1.00 80.50 193 GLY A CA 1
ATOM 1503 C C . GLY A 1 193 ? 0.608 8.450 8.264 1.00 80.50 193 GLY A C 1
ATOM 1504 O O . GLY A 1 193 ? 1.139 7.345 8.278 1.00 80.50 193 GLY A O 1
ATOM 1505 N N . ASN A 1 194 ? -0.584 8.665 8.823 1.00 80.94 194 ASN A N 1
ATOM 1506 C CA . ASN A 1 194 ? -1.368 7.558 9.359 1.00 80.94 194 ASN A CA 1
ATOM 1507 C C . ASN A 1 194 ? -1.960 6.727 8.210 1.00 80.94 194 ASN A C 1
ATOM 1509 O O . ASN A 1 194 ? -2.625 7.271 7.328 1.00 80.94 194 ASN A O 1
ATOM 1513 N N . SER A 1 195 ? -1.741 5.413 8.254 1.00 79.56 195 SER A N 1
ATOM 1514 C CA . SER A 1 195 ? -2.275 4.440 7.296 1.00 79.56 195 SER A CA 1
ATOM 1515 C C . SER A 1 195 ? -3.805 4.524 7.170 1.00 79.56 195 SER A C 1
ATOM 1517 O O . SER A 1 195 ? -4.341 4.410 6.069 1.00 79.56 195 SER A O 1
ATOM 1519 N N . SER A 1 196 ? -4.528 4.837 8.256 1.00 77.56 196 SER A N 1
ATOM 1520 C CA . SER A 1 196 ? -5.989 5.024 8.213 1.00 77.56 196 SER A CA 1
ATOM 1521 C C . SER A 1 196 ? -6.438 6.161 7.295 1.00 77.56 196 SER A C 1
ATOM 1523 O O . SER A 1 196 ? -7.551 6.129 6.777 1.00 77.56 196 SER A O 1
ATOM 1525 N N . ASP A 1 197 ? -5.579 7.158 7.089 1.00 81.94 197 ASP A N 1
ATOM 1526 C CA . ASP A 1 197 ? -5.882 8.354 6.301 1.00 81.94 197 ASP A CA 1
ATOM 1527 C C . ASP A 1 197 ? -5.463 8.201 4.833 1.00 81.94 197 ASP A C 1
ATOM 1529 O O . ASP A 1 197 ? -5.648 9.122 4.026 1.00 81.94 197 ASP A O 1
ATOM 1533 N N . PHE A 1 198 ? -4.880 7.054 4.478 1.00 85.75 198 PHE A N 1
ATOM 1534 C CA . PHE A 1 198 ? -4.461 6.759 3.122 1.00 85.75 198 PHE A CA 1
ATOM 1535 C C . PHE A 1 198 ? -5.663 6.723 2.175 1.00 85.75 198 PHE A C 1
ATOM 1537 O O . PHE A 1 198 ? -6.716 6.153 2.469 1.00 85.75 198 PHE A O 1
ATOM 1544 N N . LYS A 1 199 ? -5.489 7.328 1.000 1.00 90.75 199 LYS A N 1
ATOM 1545 C CA . LYS A 1 199 ? -6.498 7.345 -0.063 1.00 90.75 199 LYS A CA 1
ATOM 1546 C C . LYS A 1 199 ? -5.875 6.902 -1.365 1.00 90.75 199 LYS A C 1
ATOM 1548 O O . LYS A 1 199 ? -4.755 7.301 -1.677 1.00 90.75 199 LYS A O 1
ATOM 1553 N N . ALA A 1 200 ? -6.644 6.205 -2.192 1.00 92.31 200 ALA A N 1
ATOM 1554 C CA . ALA A 1 200 ? -6.228 5.792 -3.526 1.00 92.31 200 ALA A CA 1
ATOM 1555 C C . ALA A 1 200 ? -5.699 6.960 -4.371 1.00 92.31 200 ALA A C 1
ATOM 1557 O O . ALA A 1 200 ? -4.776 6.795 -5.163 1.00 92.31 200 ALA A O 1
ATOM 1558 N N . SER A 1 201 ? -6.245 8.166 -4.187 1.00 93.62 201 SER A N 1
ATOM 1559 C CA . SER A 1 201 ? -5.776 9.373 -4.874 1.00 93.62 201 SER A CA 1
ATOM 1560 C C . SER A 1 201 ? -4.305 9.712 -4.597 1.00 93.62 201 SER A C 1
ATOM 1562 O O . SER A 1 201 ? -3.686 10.380 -5.417 1.00 93.62 201 SER A O 1
ATOM 1564 N N . MET A 1 202 ? -3.747 9.267 -3.465 1.00 94.81 202 MET A N 1
ATOM 1565 C CA . MET A 1 202 ? -2.344 9.480 -3.087 1.00 94.81 202 MET A CA 1
ATOM 1566 C C . MET A 1 202 ? -1.368 8.625 -3.911 1.00 94.81 202 MET A C 1
ATOM 1568 O O . MET A 1 202 ? -0.176 8.900 -3.912 1.00 94.81 202 MET A O 1
ATOM 1572 N N . LEU A 1 203 ? -1.858 7.625 -4.650 1.00 95.12 203 LEU A N 1
ATOM 1573 C CA . LEU A 1 203 ? -1.046 6.807 -5.560 1.00 95.12 203 LEU A CA 1
ATOM 1574 C C . LEU A 1 203 ? -0.720 7.518 -6.883 1.00 95.12 203 LEU A C 1
ATOM 1576 O O . LEU A 1 203 ? 0.102 7.035 -7.662 1.00 95.12 203 LEU A O 1
ATOM 1580 N N . PHE A 1 204 ? -1.383 8.641 -7.163 1.00 95.06 204 PHE A N 1
ATOM 1581 C CA . PHE A 1 204 ? -1.317 9.338 -8.443 1.00 95.06 204 PHE A CA 1
ATOM 1582 C C . PHE A 1 204 ? -0.642 10.700 -8.310 1.00 95.06 204 PHE A C 1
ATOM 1584 O O . PHE A 1 204 ? -0.699 11.347 -7.266 1.00 95.06 204 PHE A O 1
ATOM 1591 N N . GLY A 1 205 ? -0.058 11.162 -9.413 1.00 93.69 205 GLY A N 1
ATOM 1592 C CA . GLY A 1 205 ? 0.649 12.434 -9.486 1.00 93.69 205 GLY A CA 1
ATOM 1593 C C . GLY A 1 205 ? 2.135 12.263 -9.763 1.00 93.69 205 GLY A C 1
ATOM 1594 O O . GLY A 1 205 ? 2.582 11.225 -10.258 1.00 93.69 205 GLY A O 1
ATOM 1595 N N . ASP A 1 206 ? 2.881 13.328 -9.493 1.00 94.56 206 ASP A N 1
ATOM 1596 C CA . ASP A 1 206 ? 4.299 13.405 -9.819 1.00 94.56 206 ASP A CA 1
ATOM 1597 C C . ASP A 1 206 ? 5.149 12.622 -8.814 1.00 94.56 206 ASP A C 1
ATOM 1599 O O . ASP A 1 206 ? 4.975 12.735 -7.596 1.00 94.56 206 ASP A O 1
ATOM 1603 N N . ARG A 1 207 ? 6.113 11.861 -9.337 1.00 91.88 207 ARG A N 1
ATOM 1604 C CA . ARG A 1 207 ? 7.065 11.067 -8.559 1.00 91.88 207 ARG A CA 1
ATOM 1605 C C . ARG A 1 207 ? 8.479 11.181 -9.103 1.00 91.88 207 ARG A C 1
ATOM 1607 O O . ARG A 1 207 ? 8.707 11.401 -10.293 1.00 91.88 207 ARG A O 1
ATOM 1614 N N . THR A 1 208 ? 9.444 10.997 -8.212 1.00 91.69 208 THR A N 1
ATOM 1615 C CA . THR A 1 208 ? 10.849 10.776 -8.576 1.00 91.69 208 THR A CA 1
ATOM 1616 C C . THR A 1 208 ? 11.187 9.319 -8.305 1.00 91.69 208 THR A C 1
ATOM 1618 O O . THR A 1 208 ? 11.014 8.869 -7.175 1.00 91.69 208 THR A O 1
ATOM 1621 N N . LYS A 1 209 ? 11.654 8.596 -9.325 1.00 89.50 209 LYS A N 1
ATOM 1622 C CA . LYS A 1 209 ? 11.986 7.168 -9.278 1.00 89.50 209 LYS A CA 1
ATOM 1623 C C . LYS A 1 209 ? 13.483 6.973 -9.487 1.00 89.50 209 LYS A C 1
ATOM 1625 O O . LYS A 1 209 ? 14.061 7.579 -10.385 1.00 89.50 209 LYS A O 1
ATOM 1630 N N . ALA A 1 210 ? 14.087 6.116 -8.679 1.00 87.69 210 ALA A N 1
ATOM 1631 C CA . ALA A 1 210 ? 15.449 5.633 -8.837 1.00 87.69 210 ALA A CA 1
ATOM 1632 C C . ALA A 1 210 ? 15.441 4.104 -8.878 1.00 87.69 210 ALA A C 1
ATOM 1634 O O . ALA A 1 210 ? 14.663 3.466 -8.168 1.00 87.69 210 ALA A O 1
ATOM 1635 N N . TRP A 1 211 ? 16.311 3.512 -9.685 1.00 84.44 211 TRP A N 1
ATOM 1636 C CA . TRP A 1 211 ? 16.465 2.063 -9.743 1.00 84.44 211 TRP A CA 1
ATOM 1637 C C . TRP A 1 211 ? 17.914 1.672 -9.985 1.00 84.44 211 TRP A C 1
ATOM 1639 O O . TRP A 1 211 ? 18.720 2.456 -10.493 1.00 84.44 211 TRP A O 1
ATOM 1649 N N . VAL A 1 212 ? 18.232 0.440 -9.606 1.00 84.00 212 VAL A N 1
ATOM 1650 C CA . VAL A 1 212 ? 19.489 -0.218 -9.947 1.00 84.00 212 VAL A CA 1
ATOM 1651 C C . VAL A 1 212 ? 19.153 -1.590 -10.507 1.00 84.00 212 VAL A C 1
ATOM 1653 O O . VAL A 1 212 ? 18.599 -2.429 -9.800 1.00 84.00 212 VAL A O 1
ATOM 1656 N N . GLY A 1 213 ? 19.477 -1.798 -11.779 1.00 81.19 213 GLY A N 1
ATOM 1657 C CA . GLY A 1 213 ? 19.387 -3.077 -12.471 1.00 81.19 213 GLY A CA 1
ATOM 1658 C C . GLY A 1 213 ? 20.723 -3.818 -12.477 1.00 81.19 213 GLY A C 1
ATOM 1659 O O . GLY A 1 213 ? 21.787 -3.210 -12.602 1.00 81.19 213 GLY A O 1
ATOM 1660 N N . LEU A 1 214 ? 20.659 -5.140 -12.375 1.00 80.06 214 LEU A N 1
ATOM 1661 C CA . LEU A 1 214 ? 21.752 -6.076 -12.596 1.00 80.06 214 LEU A CA 1
ATOM 1662 C C . LEU A 1 214 ? 21.426 -6.920 -13.827 1.00 80.06 214 LEU A C 1
ATOM 1664 O O . LEU A 1 214 ? 20.370 -7.545 -13.879 1.00 80.06 214 LEU A O 1
ATOM 1668 N N . SER A 1 215 ? 22.336 -6.960 -14.795 1.00 75.75 215 SER A N 1
ATOM 1669 C CA . SER A 1 215 ? 22.229 -7.778 -16.007 1.00 75.75 215 SER A CA 1
ATOM 1670 C C . SER A 1 215 ? 23.237 -8.927 -15.963 1.00 75.75 215 SER A C 1
ATOM 1672 O O . SER A 1 215 ? 24.388 -8.735 -15.564 1.00 75.75 215 SER A O 1
ATOM 1674 N N . LEU A 1 216 ? 22.847 -10.123 -16.417 1.00 69.12 216 LEU A N 1
ATOM 1675 C CA . LEU A 1 216 ? 23.720 -11.308 -16.492 1.00 69.12 216 LEU A CA 1
ATOM 1676 C C . LEU A 1 216 ? 24.708 -11.264 -17.685 1.00 69.12 216 LEU A C 1
ATOM 1678 O O . LEU A 1 216 ? 25.043 -12.285 -18.291 1.00 69.12 216 LEU A O 1
ATOM 1682 N N . GLY A 1 217 ? 25.215 -10.079 -18.032 1.00 63.44 217 GLY A N 1
ATOM 1683 C CA . GLY A 1 217 ? 26.199 -9.886 -19.097 1.00 63.44 217 GLY A CA 1
ATOM 1684 C C . GLY A 1 217 ? 25.607 -10.076 -20.498 1.00 63.44 217 GLY A C 1
ATOM 1685 O O . GLY A 1 217 ? 24.781 -9.287 -20.934 1.00 63.44 217 GLY A O 1
ATOM 1686 N N . LYS A 1 218 ? 26.057 -11.102 -21.241 1.00 58.91 218 LYS A N 1
ATOM 1687 C CA . LYS A 1 218 ? 25.618 -11.356 -22.636 1.00 58.91 218 LYS A CA 1
ATOM 1688 C C . LYS A 1 218 ? 24.200 -11.927 -22.752 1.00 58.91 218 LYS A C 1
ATOM 1690 O O . LYS A 1 218 ? 23.686 -12.040 -23.863 1.00 58.91 218 LYS A O 1
ATOM 1695 N N . ILE A 1 219 ? 23.598 -12.339 -21.639 1.00 63.56 219 ILE A N 1
ATOM 1696 C CA . ILE A 1 219 ? 22.209 -12.794 -21.593 1.00 63.56 219 ILE A CA 1
ATOM 1697 C C . ILE A 1 219 ? 21.365 -11.555 -21.283 1.00 63.56 219 ILE A C 1
ATOM 1699 O O . ILE A 1 219 ? 21.578 -10.965 -20.225 1.00 63.56 219 ILE A O 1
ATOM 1703 N N . PRO A 1 220 ? 20.425 -11.149 -22.157 1.00 70.00 220 PRO A N 1
ATOM 1704 C CA . PRO A 1 220 ? 19.634 -9.936 -21.981 1.00 70.00 220 PRO A CA 1
ATOM 1705 C C . PRO A 1 220 ? 18.514 -10.184 -20.967 1.00 70.00 220 PRO A C 1
ATOM 1707 O O . PRO A 1 220 ? 17.341 -10.047 -21.290 1.00 70.00 220 PRO A O 1
ATOM 1710 N N . VAL A 1 221 ? 18.870 -10.629 -19.763 1.00 75.44 221 VAL A N 1
ATOM 1711 C CA . VAL A 1 221 ? 17.975 -10.851 -18.629 1.00 75.44 221 VAL A CA 1
ATOM 1712 C C . VAL A 1 221 ? 18.633 -10.232 -17.407 1.00 75.44 221 VAL A C 1
ATOM 1714 O O . VAL A 1 221 ? 19.822 -10.439 -17.147 1.00 75.44 221 VAL A O 1
ATOM 1717 N N . GLY A 1 222 ? 17.844 -9.480 -16.657 1.00 80.38 222 GLY A N 1
ATOM 1718 C CA . GLY A 1 222 ? 18.279 -8.804 -15.456 1.00 80.38 222 GLY A CA 1
ATOM 1719 C C . GLY A 1 222 ? 17.192 -8.727 -14.398 1.00 80.38 222 GLY A C 1
ATOM 1720 O O . GLY A 1 222 ? 16.016 -8.996 -14.652 1.00 80.38 222 GLY A O 1
ATOM 1721 N N . ALA A 1 223 ? 17.621 -8.356 -13.201 1.00 85.25 223 ALA A N 1
ATOM 1722 C CA . ALA A 1 223 ? 16.764 -8.049 -12.070 1.00 85.25 223 ALA A CA 1
ATOM 1723 C C . ALA A 1 223 ? 17.114 -6.659 -11.546 1.00 85.25 223 ALA A C 1
ATOM 1725 O O . ALA A 1 223 ? 18.270 -6.250 -11.610 1.00 85.25 223 ALA A O 1
ATOM 1726 N N . GLY A 1 224 ? 16.137 -5.932 -11.031 1.00 85.69 224 GLY A N 1
ATOM 1727 C CA . GLY A 1 224 ? 16.318 -4.592 -10.507 1.00 85.69 224 GLY A CA 1
ATOM 1728 C C . GLY A 1 224 ? 15.661 -4.415 -9.154 1.00 85.69 224 GLY A C 1
ATOM 1729 O O . GLY A 1 224 ? 14.727 -5.128 -8.795 1.00 85.69 224 GLY A O 1
ATOM 1730 N N . ILE A 1 225 ? 16.168 -3.441 -8.412 1.00 86.00 225 ILE A N 1
ATOM 1731 C CA . ILE A 1 225 ? 15.482 -2.852 -7.267 1.00 86.00 225 ILE A CA 1
ATOM 1732 C C . ILE A 1 225 ? 15.096 -1.426 -7.630 1.00 86.00 225 ILE A C 1
ATOM 1734 O O . ILE A 1 225 ? 15.862 -0.720 -8.292 1.00 86.00 225 ILE A O 1
ATOM 1738 N N . GLU A 1 226 ? 13.927 -0.993 -7.186 1.00 87.62 226 GLU A N 1
ATOM 1739 C CA . GLU A 1 226 ? 13.432 0.350 -7.445 1.00 87.62 226 GLU A CA 1
ATOM 1740 C C . GLU A 1 226 ? 12.859 1.005 -6.196 1.00 87.62 226 GLU A C 1
ATOM 1742 O O . GLU A 1 226 ? 12.293 0.358 -5.313 1.00 87.62 226 GLU A O 1
ATOM 1747 N N . GLY A 1 227 ? 13.028 2.320 -6.139 1.00 90.31 227 GLY A N 1
ATOM 1748 C CA . GLY A 1 227 ? 12.482 3.188 -5.117 1.00 90.31 227 GLY A CA 1
ATOM 1749 C C . GLY A 1 227 ? 11.878 4.427 -5.762 1.00 90.31 227 GLY A C 1
ATOM 1750 O O . GLY A 1 227 ? 12.424 4.959 -6.729 1.00 90.31 227 GLY A O 1
ATOM 1751 N N . ALA A 1 228 ? 10.770 4.927 -5.230 1.00 91.88 228 ALA A N 1
ATOM 1752 C CA . ALA A 1 228 ? 10.284 6.242 -5.615 1.00 91.88 228 ALA A CA 1
ATOM 1753 C C . ALA A 1 228 ? 9.633 6.996 -4.475 1.00 91.88 228 ALA A C 1
ATOM 1755 O O . ALA A 1 228 ? 9.184 6.420 -3.487 1.00 91.88 228 ALA A O 1
ATOM 1756 N N . LEU A 1 229 ? 9.596 8.308 -4.661 1.00 93.62 229 LEU A N 1
ATOM 1757 C CA . LEU A 1 229 ? 9.035 9.262 -3.731 1.00 93.62 229 LEU A CA 1
ATOM 1758 C C . LEU A 1 229 ? 8.050 10.164 -4.473 1.00 93.62 229 LEU A C 1
ATOM 1760 O O . LEU A 1 229 ? 8.419 10.808 -5.462 1.00 93.62 229 LEU A O 1
ATOM 1764 N N . SER A 1 230 ? 6.831 10.253 -3.949 1.00 94.75 230 SER A N 1
ATOM 1765 C CA . SER A 1 230 ? 5.797 11.179 -4.418 1.00 94.75 230 SER A CA 1
ATOM 1766 C C . SER A 1 230 ? 5.348 12.062 -3.263 1.00 94.75 230 SER A C 1
ATOM 1768 O O . SER A 1 230 ? 5.178 11.598 -2.133 1.00 94.75 230 SER A O 1
ATOM 1770 N N . LYS A 1 231 ? 5.142 13.351 -3.534 1.00 93.69 231 LYS A N 1
ATOM 1771 C CA . LYS A 1 231 ? 4.601 14.284 -2.543 1.00 93.69 231 LYS A CA 1
ATOM 1772 C C . LYS A 1 231 ? 3.080 14.263 -2.614 1.00 93.69 231 LYS A C 1
ATOM 1774 O O . LYS A 1 231 ? 2.514 14.504 -3.676 1.00 93.69 231 LYS A O 1
ATOM 1779 N N . VAL A 1 232 ? 2.426 14.043 -1.479 1.00 92.44 232 VAL A N 1
ATOM 1780 C CA . VAL A 1 232 ? 0.963 13.996 -1.376 1.00 92.44 232 VAL A CA 1
ATOM 1781 C C . VAL A 1 232 ? 0.477 14.941 -0.280 1.00 92.44 232 VAL A C 1
ATOM 1783 O O . VAL A 1 232 ? 1.258 15.488 0.503 1.00 92.44 232 VAL A O 1
ATOM 1786 N N . ARG A 1 233 ? -0.831 15.196 -0.218 1.00 82.94 233 ARG A N 1
ATOM 1787 C CA . ARG A 1 233 ? -1.388 16.016 0.862 1.00 82.94 233 ARG A CA 1
ATOM 1788 C C . ARG A 1 233 ? -1.187 15.292 2.196 1.00 82.94 233 ARG A C 1
ATOM 1790 O O . ARG A 1 233 ? -1.687 14.190 2.356 1.00 82.94 233 ARG A O 1
ATOM 1797 N N . GLY A 1 234 ? -0.506 15.939 3.142 1.00 82.75 234 GLY A N 1
ATOM 1798 C CA . GLY A 1 234 ? -0.273 15.388 4.482 1.00 82.75 234 GLY A CA 1
ATOM 1799 C C . GLY A 1 234 ? 1.000 14.550 4.632 1.00 82.75 234 GLY A C 1
ATOM 1800 O O . GLY A 1 234 ? 1.295 14.125 5.743 1.00 82.75 234 GLY A O 1
ATOM 1801 N N . GLY A 1 235 ? 1.794 14.360 3.571 1.00 88.75 235 GLY A N 1
ATOM 1802 C CA . GLY A 1 235 ? 3.041 13.603 3.669 1.00 88.75 235 GLY A CA 1
ATOM 1803 C C . GLY A 1 235 ? 3.637 13.219 2.320 1.00 88.75 235 GLY A C 1
ATOM 1804 O O . GLY A 1 235 ? 3.563 13.965 1.341 1.00 88.75 235 GLY A O 1
ATOM 1805 N N . HIS A 1 236 ? 4.247 12.042 2.282 1.00 91.88 236 HIS A N 1
ATOM 1806 C CA . HIS A 1 236 ? 4.835 11.456 1.088 1.00 91.88 236 HIS A CA 1
ATOM 1807 C C . HIS A 1 236 ? 4.365 10.014 0.952 1.00 91.88 236 HIS A C 1
ATOM 1809 O O . HIS A 1 236 ? 4.090 9.353 1.951 1.00 91.88 236 HIS A O 1
ATOM 1815 N N . THR A 1 237 ? 4.307 9.521 -0.277 1.00 94.38 237 THR A N 1
ATOM 1816 C CA . THR A 1 237 ? 4.250 8.084 -0.539 1.00 94.38 237 THR A CA 1
ATOM 1817 C C . THR A 1 237 ? 5.618 7.627 -1.007 1.00 94.38 237 THR A C 1
ATOM 1819 O O . THR A 1 237 ? 6.202 8.225 -1.917 1.00 94.38 237 THR A O 1
ATOM 1822 N N . ILE A 1 238 ? 6.116 6.568 -0.391 1.00 92.81 238 ILE A N 1
ATOM 1823 C CA . ILE A 1 238 ? 7.366 5.908 -0.729 1.00 92.81 238 ILE A CA 1
ATOM 1824 C C . ILE A 1 238 ? 6.995 4.568 -1.346 1.00 92.81 238 ILE A C 1
ATOM 1826 O O . ILE A 1 238 ? 6.274 3.789 -0.734 1.00 92.81 238 ILE A O 1
ATOM 1830 N N . SER A 1 239 ? 7.470 4.290 -2.553 1.00 92.81 239 SER A N 1
ATOM 1831 C CA . SER A 1 239 ? 7.320 2.967 -3.155 1.00 92.81 239 SER A CA 1
ATOM 1832 C C . SER A 1 239 ? 8.660 2.264 -3.201 1.00 92.81 239 SER A C 1
ATOM 1834 O O . SER A 1 239 ? 9.647 2.874 -3.607 1.00 92.81 239 SER A O 1
ATOM 1836 N N . THR A 1 240 ? 8.683 0.983 -2.859 1.00 91.44 240 THR A N 1
ATOM 1837 C CA . THR A 1 240 ? 9.843 0.109 -3.057 1.00 91.44 240 THR A CA 1
ATOM 1838 C C . THR A 1 240 ? 9.407 -1.130 -3.813 1.00 91.44 240 THR A C 1
ATOM 1840 O O . THR A 1 240 ? 8.287 -1.609 -3.632 1.00 91.44 240 THR A O 1
ATOM 1843 N N . GLY A 1 241 ? 10.253 -1.633 -4.698 1.00 91.12 241 GLY A N 1
ATOM 1844 C CA . GLY A 1 241 ? 9.917 -2.801 -5.494 1.00 91.12 241 GLY A CA 1
ATOM 1845 C C . GLY A 1 241 ? 11.130 -3.500 -6.053 1.00 91.12 241 GLY A C 1
ATOM 1846 O O . GLY A 1 241 ? 12.262 -3.013 -5.975 1.00 91.12 241 GLY A O 1
ATOM 1847 N N . ILE A 1 242 ? 10.855 -4.663 -6.620 1.00 89.44 242 ILE A N 1
ATOM 1848 C CA . ILE A 1 242 ? 11.809 -5.397 -7.425 1.00 89.44 242 ILE A CA 1
ATOM 1849 C C . ILE A 1 242 ? 11.233 -5.588 -8.817 1.00 89.44 242 ILE A C 1
ATOM 1851 O O . ILE A 1 242 ? 10.019 -5.665 -9.007 1.00 89.44 242 ILE A O 1
ATOM 1855 N N . SER A 1 243 ? 12.118 -5.691 -9.790 1.00 88.56 243 SER A N 1
ATOM 1856 C CA . SER A 1 243 ? 11.747 -5.944 -11.168 1.00 88.56 243 SER A CA 1
ATOM 1857 C C . SER A 1 243 ? 12.616 -7.036 -11.765 1.00 88.56 243 SER A C 1
ATOM 1859 O O . SER A 1 243 ? 13.743 -7.271 -11.336 1.00 88.56 243 SER A O 1
ATOM 1861 N N . ALA A 1 244 ? 12.082 -7.743 -12.749 1.00 88.12 244 ALA A N 1
ATOM 1862 C CA . ALA A 1 244 ? 12.829 -8.689 -13.560 1.00 88.12 244 ALA A CA 1
ATOM 1863 C C . ALA A 1 244 ? 12.443 -8.489 -15.019 1.00 88.12 244 ALA A C 1
ATOM 1865 O O . ALA A 1 244 ? 11.285 -8.214 -15.337 1.00 88.12 244 ALA A O 1
ATOM 1866 N N . GLY A 1 245 ? 13.402 -8.598 -15.925 1.00 84.69 245 GLY A N 1
ATOM 1867 C CA . GLY A 1 245 ? 13.127 -8.256 -17.308 1.00 84.69 245 GLY A CA 1
ATOM 1868 C C . GLY A 1 245 ? 14.288 -8.449 -18.248 1.00 84.69 245 GLY A C 1
ATOM 1869 O O . GLY A 1 245 ? 15.395 -8.796 -17.842 1.00 84.69 245 GLY A O 1
ATOM 1870 N N . GLY A 1 246 ? 14.011 -8.207 -19.522 1.00 80.69 246 GLY A N 1
ATOM 1871 C CA . GLY A 1 246 ? 15.042 -8.147 -20.537 1.00 80.69 246 GLY A CA 1
ATOM 1872 C C . GLY A 1 246 ? 15.606 -6.742 -20.658 1.00 80.69 246 GLY A C 1
ATOM 1873 O O . GLY A 1 246 ? 14.851 -5.774 -20.697 1.00 80.69 246 GLY A O 1
ATOM 1874 N N . SER A 1 247 ? 16.928 -6.625 -20.734 1.00 74.88 247 SER A N 1
ATOM 1875 C CA . SER A 1 247 ? 17.613 -5.358 -20.998 1.00 74.88 247 SER A CA 1
ATOM 1876 C C . SER A 1 247 ? 18.697 -5.577 -22.045 1.00 74.88 247 SER A C 1
ATOM 1878 O O . SER A 1 247 ? 19.445 -6.552 -21.983 1.00 74.88 247 SER A O 1
ATOM 1880 N N . ALA A 1 248 ? 18.771 -4.675 -23.022 1.00 72.06 248 ALA A N 1
ATOM 1881 C CA . ALA A 1 248 ? 19.831 -4.638 -24.028 1.00 72.06 248 ALA A CA 1
ATOM 1882 C C . ALA A 1 248 ? 21.035 -3.794 -23.565 1.00 72.06 248 ALA A C 1
ATOM 1884 O O . ALA A 1 248 ? 21.824 -3.326 -24.386 1.00 72.06 248 ALA A O 1
ATOM 1885 N N . ASN A 1 249 ? 21.165 -3.565 -22.256 1.00 68.81 249 ASN A N 1
ATOM 1886 C CA . ASN A 1 249 ? 22.262 -2.802 -21.688 1.00 68.81 249 ASN A CA 1
ATOM 1887 C C . ASN A 1 249 ? 23.589 -3.589 -21.772 1.00 68.81 249 ASN A C 1
ATOM 1889 O O . ASN A 1 249 ? 23.651 -4.723 -21.291 1.00 68.81 249 ASN A O 1
ATOM 1893 N N . PRO A 1 250 ? 24.665 -3.010 -22.345 1.00 64.12 250 PRO A N 1
ATOM 1894 C CA . PRO A 1 250 ? 25.982 -3.647 -22.383 1.00 64.12 250 PRO A CA 1
ATOM 1895 C C . PRO A 1 250 ? 26.684 -3.729 -21.015 1.00 64.12 250 PRO A C 1
ATOM 1897 O O . PRO A 1 250 ? 27.705 -4.411 -20.902 1.00 64.12 250 PRO A O 1
ATOM 1900 N N . PHE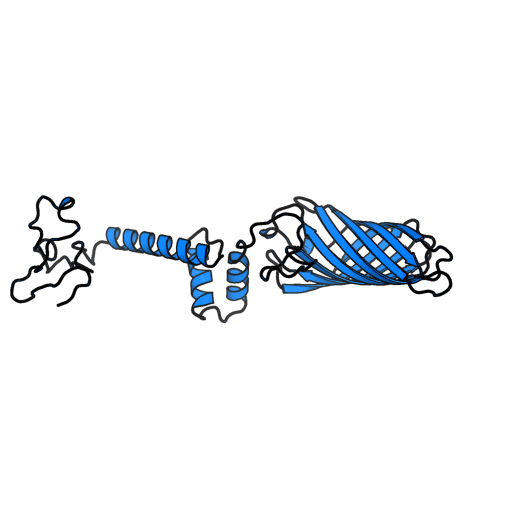 A 1 251 ? 26.187 -3.036 -19.986 1.00 72.75 251 PHE A N 1
ATOM 1901 C CA . PHE A 1 251 ? 26.774 -3.007 -18.648 1.00 72.75 251 PHE A CA 1
ATOM 1902 C C . PHE A 1 251 ? 26.108 -4.007 -17.693 1.00 72.75 251 PHE A C 1
ATOM 1904 O O . PHE A 1 251 ? 24.911 -4.268 -17.757 1.00 72.75 251 PHE A O 1
ATOM 1911 N N . VAL A 1 252 ? 26.902 -4.546 -16.761 1.00 77.62 252 VAL A N 1
ATOM 1912 C CA . VAL A 1 252 ? 26.432 -5.482 -15.719 1.00 77.62 252 VAL A CA 1
ATOM 1913 C C . VAL A 1 252 ? 25.553 -4.781 -14.682 1.00 77.62 252 VAL A C 1
ATOM 1915 O O . VAL A 1 252 ? 24.656 -5.400 -14.119 1.00 77.62 252 VAL A O 1
ATOM 1918 N N . VAL A 1 253 ? 25.802 -3.495 -14.433 1.00 80.81 253 VAL A N 1
ATOM 1919 C CA . VAL A 1 253 ? 25.055 -2.675 -13.476 1.00 80.81 253 VAL A CA 1
ATOM 1920 C C . VAL A 1 253 ? 24.498 -1.468 -14.206 1.00 80.81 253 VAL A C 1
ATOM 1922 O O . VAL A 1 253 ? 25.228 -0.809 -14.949 1.00 80.81 253 VAL A O 1
ATOM 1925 N N . SER A 1 254 ? 23.232 -1.157 -13.948 1.00 79.00 254 SER A N 1
ATOM 1926 C CA . SER A 1 254 ? 22.567 0.005 -14.512 1.00 79.00 254 SER A CA 1
ATOM 1927 C C . SER A 1 254 ? 21.814 0.812 -13.470 1.00 79.00 254 SER A C 1
ATOM 1929 O O . SER A 1 254 ? 20.746 0.393 -13.019 1.00 79.00 254 SER A O 1
ATOM 1931 N N . PRO A 1 255 ? 22.341 1.973 -13.069 1.00 84.31 255 PRO A N 1
ATOM 1932 C CA . PRO A 1 255 ? 21.566 2.927 -12.309 1.00 84.31 255 PRO A CA 1
ATOM 1933 C C . PRO A 1 255 ? 20.673 3.746 -13.244 1.00 84.31 255 PRO A C 1
ATOM 1935 O O . PRO A 1 255 ? 21.061 4.095 -14.361 1.00 84.31 255 PRO A O 1
ATOM 1938 N N . GLY A 1 256 ? 19.513 4.147 -12.743 1.00 80.19 256 GLY A N 1
ATOM 1939 C CA . GLY A 1 256 ? 18.678 5.126 -13.414 1.00 80.19 256 GLY A CA 1
ATOM 1940 C C . GLY A 1 256 ? 17.936 6.023 -12.441 1.00 80.19 256 GLY A C 1
ATOM 1941 O O . GLY A 1 256 ? 17.684 5.664 -11.287 1.00 80.19 256 GLY A O 1
ATOM 1942 N N . LEU A 1 257 ? 17.631 7.228 -12.915 1.00 86.19 257 LEU A N 1
ATOM 1943 C CA . LEU A 1 257 ? 16.884 8.236 -12.178 1.00 86.19 257 LEU A CA 1
ATOM 1944 C C . LEU A 1 257 ? 15.945 8.964 -13.136 1.00 86.19 257 LEU A C 1
ATOM 1946 O O . LEU A 1 257 ? 16.397 9.634 -14.067 1.00 86.19 257 LEU A O 1
ATOM 1950 N N . ASN A 1 258 ? 14.649 8.887 -12.851 1.00 86.12 258 ASN A N 1
ATOM 1951 C CA . ASN A 1 258 ? 13.598 9.493 -13.654 1.00 86.12 258 ASN A CA 1
ATOM 1952 C C . ASN A 1 258 ? 12.676 10.361 -12.802 1.00 86.12 258 ASN A C 1
ATOM 1954 O O . ASN A 1 258 ? 12.445 10.112 -11.615 1.00 86.12 258 ASN A O 1
ATOM 1958 N N . ARG A 1 259 ? 12.097 11.376 -13.444 1.00 90.62 259 ARG A N 1
ATOM 1959 C CA . ARG A 1 259 ? 10.924 12.081 -12.928 1.00 90.62 259 ARG A CA 1
ATOM 1960 C C . ARG A 1 259 ? 9.754 11.787 -13.842 1.00 90.62 259 ARG A C 1
ATOM 1962 O O . ARG A 1 259 ? 9.874 11.887 -15.062 1.00 90.62 259 ARG A O 1
ATOM 1969 N N . GLY A 1 260 ? 8.636 11.408 -13.250 1.00 88.88 260 GLY A N 1
ATOM 1970 C CA . GLY A 1 260 ? 7.467 10.985 -13.996 1.00 88.88 260 GLY A CA 1
ATOM 1971 C C . GLY A 1 260 ? 6.177 11.310 -13.284 1.00 88.88 260 GLY A C 1
ATOM 1972 O O . GLY A 1 260 ? 6.167 11.842 -12.175 1.00 88.88 260 GLY A O 1
ATOM 1973 N N . THR A 1 261 ? 5.086 10.961 -13.947 1.00 92.50 261 THR A N 1
ATOM 1974 C CA . THR A 1 261 ? 3.738 11.150 -13.428 1.00 92.50 261 THR A CA 1
ATOM 1975 C C . THR A 1 261 ? 2.968 9.846 -13.572 1.00 92.50 261 THR A C 1
ATOM 1977 O O . THR A 1 261 ? 2.852 9.306 -14.678 1.00 92.50 261 THR A O 1
ATOM 1980 N N . ILE A 1 262 ? 2.386 9.375 -12.471 1.00 93.50 262 ILE A N 1
ATOM 1981 C CA . ILE A 1 262 ? 1.418 8.277 -12.477 1.00 93.50 262 ILE A CA 1
ATOM 1982 C C . ILE A 1 262 ? 0.029 8.857 -12.693 1.00 93.50 262 ILE A C 1
ATOM 1984 O O . ILE A 1 262 ? -0.411 9.765 -11.985 1.00 93.50 262 ILE A O 1
ATOM 1988 N N . LYS A 1 263 ? -0.689 8.292 -13.659 1.00 94.06 263 LYS A N 1
ATOM 1989 C CA . LYS A 1 263 ? -2.074 8.635 -13.967 1.00 94.06 263 LYS A CA 1
ATOM 1990 C C . LYS A 1 263 ? -2.969 7.419 -13.795 1.00 94.06 263 LYS A C 1
ATOM 1992 O O . LYS A 1 263 ? -2.600 6.312 -14.192 1.00 94.06 263 LYS A O 1
ATOM 1997 N N . LYS A 1 264 ? -4.155 7.655 -13.238 1.00 93.00 264 LYS A N 1
ATOM 1998 C CA . LYS A 1 264 ? -5.240 6.674 -13.209 1.00 93.00 264 LYS A CA 1
ATOM 1999 C C . LYS A 1 264 ? -5.723 6.427 -14.637 1.00 93.00 264 LYS A C 1
ATOM 2001 O O . LYS A 1 264 ? -5.822 7.379 -15.415 1.00 93.00 264 LYS A O 1
ATOM 2006 N N . LYS A 1 265 ? -5.972 5.163 -14.970 1.00 83.94 265 LYS A N 1
ATOM 2007 C CA . LYS A 1 265 ? -6.490 4.742 -16.274 1.00 83.94 265 LYS A CA 1
ATOM 2008 C C . LYS A 1 265 ? -7.976 4.428 -16.251 1.00 83.94 265 LYS A C 1
ATOM 2010 O O . LYS A 1 265 ? -8.483 4.057 -15.171 1.00 83.94 265 LYS A O 1
#

Radius of gyration: 30.88 Å; chains: 1; bounding box: 71×34×81 Å

Organism: NCBI:txid682526

InterPro domains:
  IPR022385 Rhs repeat-associated core [TIGR03696] (2-47)

Secondary structure (DSSP, 8-state):
-B-SSSBEETTTTEESS--TTTTT-TTS-TT-SGGG-TTT-EEGGGS-EE-TT-HHHHHHHHHHHHHHHHHHHHHTT----SHHHHHHHHHHHTT---SHHHHHHHHHHT-------TT--B-TTS-B-TTTT-SEEEEEEEEEETTEEEEEEEEEE-SSTTTT-EEEEEEEEEEE----EEEEEEEEEEESS-GGG--GGGGSEEEEEEEEEEE-TTSS-EEEEEEEEEEETTEEEEEEEEEEEEE--SSSEEEEEEEEEEEE-

Sequence (265 aa):
MDYGARMYDPALGRFHTIDPLAEKFQQQTPFAYADNNPVRFIDFMGMNAHDPNNSDDEDEEEKATNQRLQEYYQNLGYNVRNNDDIKVVDEFLNGDAANGRGAAAANRIRNSVFEVLPGTGVGPLGIFNPFYGADAIYFDVGGVYIAAEYARGYFFVLTGDDIGQMIPFSENAAGGSGEISLTFGYGRVDYTGNSSDFKASMLFGDRTKAWVGLSLGKIPVGAGIEGALSKVRGGHTISTGISAGGSANPFVVSPGLNRGTIKKK

pLDDT: mean 77.37, std 13.11, range [37.25, 96.56]